Protein 4DEX (pdb70)

Solvent-accessible surface area: 18614 Å² total; per-residue (Å²): 126,126,53,121,62,95,161,56,66,55,65,131,105,1,66,57,67,4,97,144,0,98,127,80,94,14,53,70,3,1,42,0,30,45,66,11,79,25,63,189,38,146,79,18,25,10,91,81,71,20,18,53,7,120,46,120,45,29,0,3,4,37,33,128,63,60,107,58,3,39,0,0,10,20,23,120,101,63,33,105,24,2,0,0,0,4,44,85,10,11,69,80,66,146,88,127,130,73,111,171,50,138,109,160,172,120,140,86,23,21,41,82,2,3,11,0,38,0,0,1,1,0,0,4,2,41,26,66,44,36,1,0,63,7,0,4,43,5,0,17,21,45,0,97,151,88,0,139,66,59,29,28,50,23,140,0,78,1,33,0,21,50,4,57,127,68,43,57,112,155,76,66,72,81,78,0,74,64,26,14,100,86,0,54,114,46,0,117,90,33,56,1,0,0,1,41,0,46,42,2,35,32,11,59,66,4,76,136,7,26,0,5,14,0,10,0,8,1,50,19,71,4,93,73,0,3,54,77,0,0,112,63,46,34,188,89,29,27,173,79,24,113,65,0,47,100,17,15,82,126,4,49,132,21,70,79,145,81,17,52,5,50,0,74,44,45,79,16,110,77,0,6,100,70,0,0,102,62,0,33,49,25,45,97,12,2,54,62,177,112,84,186,73,124,108,144,147,53,116,94,142,99,130,87,64,91,42,10,68,148,39,13,93,0,7,42,109,1,1,97,99,0,25,95,29,19,73,86,119,122,127,36,72,87

CATH classification: 2.30.30.40 (+1 more: 3.40.50.300)

Organism: Oryctolagus cuniculus (NCBI:txid9986)

Structure (mmCIF, N/CA/C/O backbone):
data_4DEX
#
_entry.id   4DEX
#
_cell.length_a   36.908
_cell.length_b   68.661
_cell.length_c   79.158
_cell.angle_alpha   90.00
_cell.angle_beta   102.55
_cell.angle_gamma   90.00
#
_symmetry.space_group_name_H-M   'P 1 21 1'
#
loop_
_entity.id
_entity.type
_entity.pdbx_description
1 polymer 'Voltage-dependent L-type calcium channel subunit beta-2'
2 polymer 'Voltage-dependent N-type calcium channel subunit alpha-1B'
3 water water
#
loop_
_atom_site.group_PDB
_atom_site.id
_atom_site.type_symbol
_atom_site.label_atom_id
_atom_site.label_alt_id
_atom_site.label_comp_id
_atom_site.label_asym_id
_atom_site.label_entity_id
_atom_site.label_seq_id
_atom_site.pdbx_PDB_ins_code
_atom_site.Cartn_x
_atom_site.Cartn_y
_atom_site.Cartn_z
_atom_site.occupancy
_atom_site.B_iso_or_equiv
_atom_site.auth_seq_id
_atom_site.auth_comp_id
_atom_site.auth_asym_id
_atom_site.auth_atom_id
_atom_site.pdbx_PDB_model_num
ATOM 1 N N . GLU A 1 14 ? -3.418 -19.386 -45.165 1.00 89.59 36 GLU A N 1
ATOM 2 C CA . GLU A 1 14 ? -2.073 -19.951 -45.203 1.00 93.39 36 GLU A CA 1
ATOM 3 C C . GLU A 1 14 ? -1.019 -18.848 -45.188 1.00 95.45 36 GLU A C 1
ATOM 4 O O . GLU A 1 14 ? -0.033 -18.920 -44.450 1.00 94.54 36 GLU A O 1
ATOM 6 N N . ASP A 1 15 ? -1.222 -17.830 -46.014 1.00 97.92 37 ASP A N 1
ATOM 7 C CA . ASP A 1 15 ? -0.401 -16.637 -45.913 1.00 102.50 37 ASP A CA 1
ATOM 8 C C . ASP A 1 15 ? -1.067 -15.674 -44.943 1.00 103.53 37 ASP A C 1
ATOM 9 O O . ASP A 1 15 ? -1.532 -14.601 -45.317 1.00 108.26 37 ASP A O 1
ATOM 14 N N . ARG A 1 16 ? -1.127 -16.098 -43.690 1.00 100.34 38 ARG A N 1
ATOM 15 C CA . ARG A 1 16 ? -1.656 -15.291 -42.608 1.00 99.41 38 ARG A CA 1
ATOM 16 C C . ARG A 1 16 ? -1.128 -15.942 -41.349 1.00 98.51 38 ARG A C 1
ATOM 17 O O . ARG A 1 16 ? -0.791 -15.272 -40.375 1.00 97.10 38 ARG A O 1
ATOM 19 N N . GLU A 1 17 ? -1.056 -17.268 -41.395 1.00 98.96 39 GLU A N 1
ATOM 20 C CA . GLU A 1 17 ? -0.457 -18.051 -40.329 1.00 98.10 39 GLU A CA 1
ATOM 21 C C . GLU A 1 17 ? 1.045 -17.806 -40.321 1.00 86.99 39 GLU A C 1
ATOM 22 O O . GLU A 1 17 ? 1.645 -17.633 -39.267 1.00 84.60 39 GLU A O 1
ATOM 28 N N . ALA A 1 18 ? 1.644 -17.784 -41.506 1.00 78.02 40 ALA A N 1
ATOM 29 C CA . ALA A 1 18 ? 3.083 -17.602 -41.618 1.00 71.39 40 ALA A CA 1
ATOM 30 C C . ALA A 1 18 ? 3.490 -16.183 -41.217 1.00 64.40 40 ALA A C 1
ATOM 31 O O . ALA A 1 18 ? 4.584 -15.968 -40.691 1.00 63.93 40 ALA A O 1
ATOM 33 N N . VAL A 1 19 ? 2.604 -15.221 -41.460 1.00 58.39 41 VAL A N 1
ATOM 34 C CA . VAL A 1 19 ? 2.853 -13.846 -41.039 1.00 57.84 41 VAL A CA 1
ATOM 35 C C . VAL A 1 19 ? 2.687 -13.717 -39.524 1.00 55.33 41 VAL A C 1
ATOM 36 O O . VAL A 1 19 ? 3.505 -13.078 -38.854 1.00 45.65 41 VAL A O 1
ATOM 40 N N . ARG A 1 20 ? 1.637 -14.334 -38.985 1.00 52.12 42 ARG A N 1
ATOM 41 C CA . ARG A 1 20 ? 1.403 -14.301 -37.548 1.00 52.91 42 ARG A CA 1
ATOM 42 C C . ARG A 1 20 ? 2.515 -15.015 -36.814 1.00 51.94 42 ARG A C 1
ATOM 43 O O . ARG A 1 20 ? 3.031 -14.511 -35.815 1.00 54.98 42 ARG A O 1
ATOM 51 N N . ARG A 1 21 ? 2.873 -16.193 -37.316 1.00 48.35 43 ARG A N 1
ATOM 52 C CA . ARG A 1 21 ? 3.893 -17.030 -36.697 1.00 51.48 43 ARG A CA 1
ATOM 53 C C . ARG A 1 21 ? 5.231 -16.306 -36.624 1.00 51.31 43 ARG A C 1
ATOM 54 O O . ARG A 1 21 ? 5.900 -16.325 -35.591 1.00 51.23 43 ARG A O 1
ATOM 57 N N . GLU A 1 22 ? 5.610 -15.651 -37.717 1.00 54.34 44 GLU A N 1
ATOM 58 C CA . GLU A 1 22 ? 6.852 -14.894 -37.737 1.00 54.83 44 GLU A CA 1
ATOM 59 C C . GLU A 1 22 ? 6.817 -13.753 -36.715 1.00 54.17 44 GLU A C 1
ATOM 60 O O . GLU A 1 22 ? 7.757 -13.589 -35.935 1.00 49.26 44 GLU A O 1
ATOM 66 N N . ALA A 1 23 ? 5.737 -12.972 -36.717 1.00 52.31 45 ALA A N 1
ATOM 67 C CA . ALA A 1 23 ? 5.601 -11.864 -35.780 1.00 47.25 45 ALA A CA 1
ATOM 68 C C . ALA A 1 23 ? 5.604 -12.354 -34.334 1.00 51.28 45 ALA A C 1
ATOM 69 O O . ALA A 1 23 ? 6.202 -11.730 -33.461 1.00 51.09 45 ALA A O 1
ATOM 71 N N . GLU A 1 24 ? 4.946 -13.480 -34.080 1.00 52.13 46 GLU A N 1
ATOM 72 C CA . GLU A 1 24 ? 4.886 -13.964 -32.714 1.00 55.66 46 GLU A CA 1
ATOM 73 C C . GLU A 1 24 ? 6.188 -14.637 -32.269 1.00 46.75 46 GLU A C 1
ATOM 74 O O . GLU A 1 24 ? 6.531 -14.578 -31.094 1.00 39.94 46 GLU A O 1
ATOM 80 N N . ARG A 1 25 ? 6.941 -15.226 -33.195 1.00 46.52 47 ARG A N 1
ATOM 81 C CA . ARG A 1 25 ? 8.276 -15.719 -32.837 1.00 51.82 47 ARG A CA 1
ATOM 82 C C . ARG A 1 25 ? 9.212 -14.578 -32.417 1.00 51.26 47 ARG A C 1
ATOM 83 O O . ARG A 1 25 ? 10.034 -14.733 -31.517 1.00 48.16 47 ARG A O 1
ATOM 91 N N . GLN A 1 26 ? 9.089 -13.432 -33.069 1.00 51.65 48 GLN A N 1
ATOM 92 C CA . GLN A 1 26 ? 9.939 -12.298 -32.736 1.00 59.42 48 GLN A CA 1
ATOM 93 C C . GLN A 1 26 ? 9.538 -11.685 -31.403 1.00 57.46 48 GLN A C 1
ATOM 94 O O . GLN A 1 26 ? 10.378 -11.166 -30.659 1.00 54.97 48 GLN A O 1
ATOM 100 N N . ALA A 1 27 ? 8.241 -11.727 -31.118 1.00 52.24 49 ALA A N 1
ATOM 101 C CA . ALA A 1 27 ? 7.732 -11.189 -29.870 1.00 48.93 49 ALA A CA 1
ATOM 102 C C . ALA A 1 27 ? 8.169 -12.098 -28.721 1.00 47.21 49 ALA A C 1
ATOM 103 O O . ALA A 1 27 ? 8.659 -11.634 -27.694 1.00 51.20 49 ALA A O 1
ATOM 105 N N . GLN A 1 28 ? 8.018 -13.399 -28.926 1.00 45.21 50 GLN A N 1
ATOM 106 C CA . GLN A 1 28 ? 8.408 -14.402 -27.943 1.00 46.35 50 GLN A CA 1
ATOM 107 C C . GLN A 1 28 ? 9.890 -14.300 -27.583 1.00 48.62 50 GLN A C 1
ATOM 108 O O . GLN A 1 28 ? 10.261 -14.362 -26.402 1.00 44.41 50 GLN A O 1
ATOM 114 N N . ALA A 1 29 ? 10.732 -14.144 -28.600 1.00 48.59 51 ALA A N 1
ATOM 115 C CA . ALA A 1 29 ? 12.171 -13.988 -28.389 1.00 51.21 51 ALA A CA 1
ATOM 116 C C . ALA A 1 29 ? 12.475 -12.782 -27.501 1.00 49.31 51 ALA A C 1
ATOM 117 O O . ALA A 1 29 ? 13.381 -12.831 -26.666 1.00 47.42 51 ALA A O 1
ATOM 119 N N . GLN A 1 30 ? 11.715 -11.704 -27.697 1.00 47.40 52 GLN A N 1
ATOM 120 C CA . GLN A 1 30 ? 11.772 -10.522 -26.829 1.00 50.81 52 GLN A CA 1
ATOM 121 C C . GLN A 1 30 ? 11.456 -10.806 -25.355 1.00 51.86 52 GLN A C 1
ATOM 122 O O . GLN A 1 30 ? 12.184 -10.362 -24.463 1.00 52.69 52 GLN A O 1
ATOM 128 N N . LEU A 1 31 ? 10.353 -11.510 -25.103 1.00 47.74 53 LEU A N 1
ATOM 129 C CA . LEU A 1 31 ? 9.975 -11.846 -23.731 1.00 45.62 53 LEU A CA 1
ATOM 130 C C . LEU A 1 31 ? 11.096 -12.596 -23.038 1.00 51.82 53 LEU A C 1
ATOM 131 O O . LEU A 1 31 ? 11.424 -12.305 -21.884 1.00 47.75 53 LEU A O 1
ATOM 136 N N . GLU A 1 32 ? 11.678 -13.560 -23.751 1.00 54.47 54 GLU A N 1
ATOM 137 C CA . GLU A 1 32 ? 12.715 -14.418 -23.192 1.00 59.42 54 GLU A CA 1
ATOM 138 C C . GLU A 1 32 ? 13.979 -13.605 -22.919 1.00 58.04 54 GLU A C 1
ATOM 139 O O . GLU A 1 32 ? 14.653 -13.794 -21.907 1.00 57.25 54 GLU A O 1
ATOM 145 N N . LYS A 1 33 ? 14.281 -12.676 -23.814 1.00 59.35 55 LYS A N 1
ATOM 146 C CA . LYS A 1 33 ? 15.450 -11.839 -23.628 1.00 66.24 55 LYS A CA 1
ATOM 147 C C . LYS A 1 33 ? 15.229 -10.893 -22.457 1.00 67.48 55 LYS A C 1
ATOM 148 O O . LYS A 1 33 ? 16.171 -10.535 -21.750 1.00 73.81 55 LYS A O 1
ATOM 154 N N . ALA A 1 34 ? 13.976 -10.499 -22.251 1.00 59.09 56 ALA A N 1
ATOM 155 C CA . ALA A 1 34 ? 13.652 -9.549 -21.198 1.00 53.01 56 ALA A CA 1
ATOM 156 C C . ALA A 1 34 ? 13.709 -10.186 -19.811 1.00 54.22 56 ALA A C 1
ATOM 157 O O . ALA A 1 34 ? 13.918 -9.488 -18.817 1.00 56.28 56 ALA A O 1
ATOM 159 N N . LYS A 1 35 ? 13.536 -11.505 -19.754 1.00 53.55 57 LYS A N 1
ATOM 160 C CA . LYS A 1 35 ? 13.529 -12.241 -18.491 1.00 61.26 57 LYS A CA 1
ATOM 161 C C . LYS A 1 35 ? 14.777 -11.978 -17.645 1.00 70.75 57 LYS A C 1
ATOM 162 O O . LYS A 1 35 ? 14.703 -11.921 -16.414 1.00 73.57 57 LYS A O 1
ATOM 168 N N . THR A 1 36 ? 15.916 -11.807 -18.311 1.00 72.80 58 THR A N 1
ATOM 169 C CA . THR A 1 36 ? 17.195 -11.660 -17.623 1.00 75.16 58 THR A CA 1
ATOM 170 C C . THR A 1 36 ? 17.651 -10.211 -17.528 1.00 70.49 58 THR A C 1
ATOM 171 O O . THR A 1 36 ? 18.812 -9.937 -17.226 1.00 71.16 58 THR A O 1
ATOM 175 N N . LYS A 1 37 ? 16.738 -9.283 -17.786 1.00 62.45 59 LYS A N 1
ATOM 176 C CA . LYS A 1 37 ? 17.041 -7.868 -17.607 1.00 59.43 59 LYS A CA 1
ATOM 177 C C . LYS A 1 37 ? 16.554 -7.373 -16.247 1.00 53.70 59 LYS A C 1
ATOM 178 O O . LYS A 1 37 ? 15.631 -7.937 -15.677 1.00 54.20 59 LYS A O 1
ATOM 184 N N . PRO A 1 38 ? 17.186 -6.323 -15.711 1.00 55.52 60 PRO A N 1
ATOM 185 C CA . PRO A 1 38 ? 16.706 -5.809 -14.428 1.00 55.30 60 PRO A CA 1
ATOM 186 C C . PRO A 1 38 ? 15.415 -5.027 -14.634 1.00 51.05 60 PRO A C 1
ATOM 187 O O . PRO A 1 38 ? 15.105 -4.615 -15.760 1.00 48.12 60 PRO A O 1
ATOM 191 N N . VAL A 1 39 ? 14.660 -4.848 -13.555 1.00 42.23 61 VAL A N 1
ATOM 192 C CA . VAL A 1 39 ? 13.500 -3.978 -13.577 1.00 39.10 61 VAL A CA 1
ATOM 193 C C . VAL A 1 39 ? 13.937 -2.557 -13.911 1.00 42.07 61 VAL A C 1
ATOM 194 O O . VAL A 1 39 ? 14.757 -1.958 -13.206 1.00 43.22 61 VAL A O 1
ATOM 198 N N . ALA A 1 40 ? 13.399 -2.024 -15.000 1.00 39.68 62 ALA A N 1
ATOM 199 C CA . ALA A 1 40 ? 13.667 -0.645 -15.394 1.00 40.52 62 ALA A CA 1
ATOM 200 C C . ALA A 1 40 ? 13.004 0.322 -14.411 1.00 37.34 62 ALA A C 1
ATOM 201 O O . ALA A 1 40 ? 13.629 1.263 -13.915 1.00 43.60 62 ALA A O 1
ATOM 203 N N . PHE A 1 41 ? 11.718 0.095 -14.162 1.00 35.34 63 PHE A N 1
ATOM 204 C CA . PHE A 1 41 ? 10.940 0.907 -13.232 1.00 34.20 63 PHE A CA 1
ATOM 205 C C . PHE A 1 41 ? 9.655 0.171 -12.862 1.00 36.88 63 PHE A C 1
ATOM 206 O O . PHE A 1 41 ? 9.267 -0.805 -13.527 1.00 36.77 63 PHE A O 1
ATOM 214 N N . ALA A 1 42 ? 9.017 0.615 -11.778 1.00 33.57 64 ALA A N 1
ATOM 215 C CA . ALA A 1 42 ? 7.749 0.022 -11.341 1.00 31.13 64 ALA A CA 1
ATOM 216 C C . ALA A 1 42 ? 6.631 1.050 -11.465 1.00 30.27 64 ALA A C 1
ATOM 217 O O . ALA A 1 42 ? 6.885 2.250 -11.456 1.00 33.69 64 ALA A O 1
ATOM 219 N N . VAL A 1 43 ? 5.391 0.587 -11.576 1.00 33.96 65 VAL A N 1
ATOM 220 C CA . VAL A 1 43 ? 4.246 1.496 -11.597 1.00 33.25 65 VAL A CA 1
ATOM 221 C C . VAL A 1 43 ? 3.178 0.968 -10.663 1.00 34.51 65 VAL A C 1
ATOM 222 O O . VAL A 1 43 ? 3.087 -0.233 -10.443 1.00 32.12 65 VAL A O 1
ATOM 226 N N . ARG A 1 44 ? 2.365 1.869 -10.124 1.00 33.88 66 ARG A N 1
ATOM 227 C CA . ARG A 1 44 ? 1.145 1.468 -9.434 1.00 35.73 66 ARG A CA 1
ATOM 228 C C . ARG A 1 44 ? -0.016 1.833 -10.351 1.00 36.44 66 ARG A C 1
ATOM 229 O O . ARG A 1 44 ? -0.042 2.918 -10.931 1.00 39.44 66 ARG A O 1
ATOM 237 N N . THR A 1 45 ? -0.975 0.933 -10.491 1.00 38.09 67 THR A N 1
ATOM 238 C CA . THR A 1 45 ? -2.045 1.152 -11.448 1.00 40.38 67 THR A CA 1
ATOM 239 C C . THR A 1 45 ? -3.176 1.994 -10.838 1.00 41.88 67 THR A C 1
ATOM 240 O O . THR A 1 45 ? -3.516 1.838 -9.661 1.00 44.25 67 THR A O 1
ATOM 244 N N . ASN A 1 46 ? -3.739 2.891 -11.646 1.00 41.79 68 ASN A N 1
ATOM 245 C CA . ASN A 1 46 ? -4.922 3.660 -11.255 1.00 50.55 68 ASN A CA 1
ATOM 246 C C . ASN A 1 46 ? -6.186 3.103 -11.903 1.00 61.32 68 ASN A C 1
ATOM 247 O O . ASN A 1 46 ? -7.294 3.473 -11.523 1.00 63.19 68 ASN A O 1
ATOM 252 N N . VAL A 1 47 ? -6.006 2.226 -12.889 1.00 59.97 69 VAL A N 1
ATOM 253 C CA . VAL A 1 47 ? -7.117 1.619 -13.613 1.00 55.23 69 VAL A CA 1
ATOM 254 C C . VAL A 1 47 ? -6.994 0.103 -13.554 1.00 56.24 69 VAL A C 1
ATOM 255 O O . VAL A 1 47 ? -5.940 -0.434 -13.214 1.00 54.34 69 VAL A O 1
ATOM 259 N N . SER A 1 48 ? -8.080 -0.589 -13.867 1.00 53.18 70 SER A N 1
ATOM 260 C CA . SER A 1 48 ? -8.027 -2.033 -14.007 1.00 52.60 70 SER A CA 1
ATOM 261 C C . SER A 1 48 ? -7.936 -2.365 -15.485 1.00 55.37 70 SER A C 1
ATOM 262 O O . SER A 1 48 ? -8.229 -1.521 -16.337 1.00 53.74 70 SER A O 1
ATOM 265 N N . TYR A 1 49 ? -7.527 -3.591 -15.790 1.00 54.57 71 TYR A N 1
ATOM 266 C CA . TYR A 1 49 ? -7.435 -4.035 -17.174 1.00 55.06 71 TYR A CA 1
ATOM 267 C C . TYR A 1 49 ? -7.608 -5.548 -17.260 1.00 57.08 71 TYR A C 1
ATOM 268 O O . TYR A 1 49 ? -6.917 -6.310 -16.567 1.00 47.01 71 TYR A O 1
ATOM 277 N N . SER A 1 50 ? -8.547 -5.980 -18.095 1.00 64.15 72 SER A N 1
ATOM 278 C CA . SER A 1 50 ? -8.742 -7.405 -18.345 1.00 69.55 72 SER A CA 1
ATOM 279 C C . SER A 1 50 ? -8.423 -7.746 -19.799 1.00 68.97 72 SER A C 1
ATOM 280 O O . SER A 1 50 ? -8.969 -7.141 -20.728 1.00 67.86 72 SER A O 1
ATOM 283 N N . ALA A 1 51 ? -7.536 -8.716 -19.991 1.00 69.39 73 ALA A N 1
ATOM 284 C CA . ALA A 1 51 ? -7.127 -9.124 -21.331 1.00 75.29 73 ALA A CA 1
ATOM 285 C C . ALA A 1 51 ? -8.124 -10.085 -21.993 1.00 82.38 73 ALA A C 1
ATOM 286 O O . ALA A 1 51 ? -7.820 -10.679 -23.025 1.00 84.27 73 ALA A O 1
ATOM 288 N N . ALA A 1 52 ? -9.304 -10.242 -21.396 1.00 86.83 74 ALA A N 1
ATOM 289 C CA . ALA A 1 52 ? -10.372 -11.042 -21.997 1.00 92.14 74 ALA A CA 1
ATOM 290 C C . ALA A 1 52 ? -10.970 -10.303 -23.193 1.00 97.87 74 ALA A C 1
ATOM 291 O O . ALA A 1 52 ? -11.243 -9.103 -23.121 1.00 101.30 74 ALA A O 1
ATOM 293 N N . HIS A 1 53 ? -11.193 -11.037 -24.279 1.00 98.43 75 HIS A N 1
ATOM 294 C CA . HIS A 1 53 ? -11.445 -10.451 -25.597 1.00 100.37 75 HIS A CA 1
ATOM 295 C C . HIS A 1 53 ? -10.368 -9.437 -25.980 1.00 97.32 75 HIS A C 1
ATOM 296 O O . HIS A 1 53 ? -10.681 -8.333 -26.428 1.00 97.93 75 HIS A O 1
ATOM 303 N N . GLU A 1 54 ? -9.107 -9.802 -25.778 1.00 92.89 76 GLU A N 1
ATOM 304 C CA . GLU A 1 54 ? -8.014 -9.079 -26.400 1.00 90.63 76 GLU A CA 1
ATOM 305 C C . GLU A 1 54 ? -7.754 -9.816 -27.703 1.00 90.80 76 GLU A C 1
ATOM 306 O O . GLU A 1 54 ? -8.139 -10.972 -27.842 1.00 90.47 76 GLU A O 1
ATOM 312 N N . ASP A 1 55 ? -7.112 -9.160 -28.662 1.00 93.79 77 ASP A N 1
ATOM 313 C CA . ASP A 1 55 ? -6.910 -9.776 -29.973 1.00 98.86 77 ASP A CA 1
ATOM 314 C C . ASP A 1 55 ? -5.637 -9.315 -30.657 1.00 96.29 77 ASP A C 1
ATOM 315 O O . ASP A 1 55 ? -5.320 -9.756 -31.759 1.00 98.40 77 ASP A O 1
ATOM 320 N N . ASP A 1 56 ? -4.905 -8.435 -29.985 1.00 90.09 78 ASP A N 1
ATOM 321 C CA . ASP A 1 56 ? -3.776 -7.739 -30.602 1.00 84.95 78 ASP A CA 1
ATOM 322 C C . ASP A 1 56 ? -2.511 -7.855 -29.767 1.00 74.77 78 ASP A C 1
ATOM 323 O O . ASP A 1 56 ? -1.551 -7.113 -29.975 1.00 72.88 78 ASP A O 1
ATOM 328 N N . VAL A 1 57 ? -2.525 -8.773 -28.806 1.00 65.84 79 VAL A N 1
ATOM 329 C CA . VAL A 1 57 ? -1.365 -8.980 -27.949 1.00 58.69 79 VAL A CA 1
ATOM 330 C C . VAL A 1 57 ? -0.299 -9.723 -28.755 1.00 51.06 79 VAL A C 1
ATOM 331 O O . VAL A 1 57 ? -0.611 -10.676 -29.452 1.00 59.00 79 VAL A O 1
ATOM 335 N N . PRO A 1 58 ? 0.958 -9.250 -28.704 1.00 45.25 80 PRO A N 1
ATOM 336 C CA . PRO A 1 58 ? 2.034 -9.791 -29.551 1.00 44.66 80 PRO A CA 1
ATOM 337 C C . PRO A 1 58 ? 2.164 -11.317 -29.505 1.00 49.52 80 PRO A C 1
ATOM 338 O O . PRO A 1 58 ? 2.477 -11.925 -30.532 1.00 48.03 80 PRO A O 1
ATOM 342 N N . VAL A 1 59 ? 1.919 -11.917 -28.341 1.00 45.97 81 VAL A N 1
ATOM 343 C CA . VAL A 1 59 ? 1.771 -13.366 -28.242 1.00 40.41 81 VAL A CA 1
ATOM 344 C C . VAL A 1 59 ? 0.467 -13.651 -27.519 1.00 42.49 81 VAL A C 1
ATOM 345 O O . VAL A 1 59 ? 0.288 -13.227 -26.371 1.00 44.81 81 VAL A O 1
ATOM 349 N N . PRO A 1 60 ? -0.456 -14.358 -28.189 1.00 44.29 82 PRO A N 1
ATOM 350 C CA . PRO A 1 60 ? -1.770 -14.662 -27.611 1.00 43.88 82 PRO A CA 1
ATOM 351 C C . PRO A 1 60 ? -1.673 -15.292 -26.229 1.00 41.40 82 PRO A C 1
ATOM 352 O O . PRO A 1 60 ? -0.837 -16.176 -25.993 1.00 40.06 82 PRO A O 1
ATOM 356 N N . GLY A 1 61 ? -2.506 -14.796 -25.320 1.00 36.09 83 GLY A N 1
ATOM 357 C CA . GLY A 1 61 ? -2.623 -15.347 -23.985 1.00 37.36 83 GLY A CA 1
ATOM 358 C C . GLY A 1 61 ? -1.539 -14.867 -23.038 1.00 35.44 83 GLY A C 1
ATOM 359 O O . GLY A 1 61 ? -1.506 -15.292 -21.890 1.00 37.54 83 GLY A O 1
ATOM 360 N N . MET A 1 62 ? -0.654 -13.991 -23.509 1.00 32.13 84 MET A N 1
ATOM 361 C CA . MET A 1 62 ? 0.450 -13.514 -22.678 1.00 35.93 84 MET A CA 1
ATOM 362 C C . MET A 1 62 ? 0.269 -12.080 -22.205 1.00 38.63 84 MET A C 1
ATOM 363 O O . MET A 1 62 ? 1.206 -11.484 -21.669 1.00 37.66 84 MET A O 1
ATOM 368 N N . ALA A 1 63 ? -0.915 -11.510 -22.422 1.00 41.62 85 ALA A N 1
ATOM 369 C CA . ALA A 1 63 ? -1.211 -10.184 -21.888 1.00 40.48 85 ALA A CA 1
ATOM 370 C C . ALA A 1 63 ? -1.457 -10.278 -20.381 1.00 39.13 85 ALA A C 1
ATOM 371 O O . ALA A 1 63 ? -1.970 -11.277 -19.888 1.00 43.81 85 ALA A O 1
ATOM 373 N N . ILE A 1 64 ? -1.086 -9.226 -19.662 1.00 33.98 86 ILE A N 1
ATOM 374 C CA . ILE A 1 64 ? -1.175 -9.220 -18.212 1.00 40.21 86 ILE A CA 1
ATOM 375 C C . ILE A 1 64 ? -2.405 -8.438 -17.732 1.00 42.39 86 ILE A C 1
ATOM 376 O O . ILE A 1 64 ? -2.556 -7.250 -18.024 1.00 39.92 86 ILE A O 1
ATOM 381 N N . SER A 1 65 ? -3.289 -9.114 -17.010 1.00 36.49 87 SER A N 1
ATOM 382 C CA . SER A 1 65 ? -4.444 -8.458 -16.423 1.00 47.42 87 SER A CA 1
ATOM 383 C C . SER A 1 65 ? -4.129 -7.933 -15.019 1.00 48.84 87 SER A C 1
ATOM 384 O O . SER A 1 65 ? -3.293 -8.493 -14.301 1.00 39.77 87 SER A O 1
ATOM 387 N N . PHE A 1 66 ? -4.804 -6.861 -14.623 1.00 47.12 88 PHE A N 1
ATOM 388 C CA . PHE A 1 66 ? -4.600 -6.320 -13.292 1.00 44.01 88 PHE A CA 1
ATOM 389 C C . PHE A 1 66 ? -5.798 -5.529 -12.779 1.00 47.61 88 PHE A C 1
ATOM 390 O O . PHE A 1 66 ? -6.621 -5.044 -13.554 1.00 49.62 88 PHE A O 1
ATOM 398 N N . GLU A 1 67 ? -5.890 -5.411 -11.461 1.00 46.37 89 GLU A N 1
ATOM 399 C CA . GLU A 1 67 ? -6.868 -4.524 -10.850 1.00 51.92 89 GLU A CA 1
ATOM 400 C C . GLU A 1 67 ? -6.226 -3.162 -10.577 1.00 51.49 89 GLU A C 1
ATOM 401 O O . GLU A 1 67 ? -4.998 -3.006 -10.666 1.00 45.92 89 GLU A O 1
ATOM 407 N N . ALA A 1 68 ? -7.060 -2.172 -10.268 1.00 44.98 90 ALA A N 1
ATOM 408 C CA . ALA A 1 68 ? -6.551 -0.865 -9.896 1.00 47.38 90 ALA A CA 1
ATOM 409 C C . ALA A 1 68 ? -5.757 -1.021 -8.610 1.00 40.65 90 ALA A C 1
ATOM 410 O O . ALA A 1 68 ? -6.061 -1.882 -7.793 1.00 42.66 90 ALA A O 1
ATOM 412 N N . LYS A 1 69 ? -4.737 -0.189 -8.444 1.00 43.88 91 LYS A N 1
ATOM 413 C CA . LYS A 1 69 ? -3.863 -0.213 -7.262 1.00 44.84 91 LYS A CA 1
ATOM 414 C C . LYS A 1 69 ? -2.974 -1.461 -7.169 1.00 43.87 91 LYS A C 1
ATOM 415 O O . LYS A 1 69 ? -2.396 -1.738 -6.108 1.00 45.49 91 LYS A O 1
ATOM 421 N N . ASP A 1 70 ? -2.857 -2.203 -8.273 1.00 40.41 92 ASP A N 1
ATOM 422 C CA . ASP A 1 70 ? -1.866 -3.281 -8.351 1.00 39.36 92 ASP A CA 1
ATOM 423 C C . ASP A 1 70 ? -0.511 -2.681 -8.720 1.00 36.04 92 ASP A C 1
ATOM 424 O O . ASP A 1 70 ? -0.431 -1.523 -9.134 1.00 31.98 92 ASP A O 1
ATOM 429 N N . PHE A 1 71 ? 0.536 -3.487 -8.601 1.00 31.26 93 PHE A N 1
ATOM 430 C CA . PHE A 1 71 ? 1.896 -3.057 -8.884 1.00 36.08 93 PHE A CA 1
ATOM 431 C C . PHE A 1 71 ? 2.512 -3.930 -9.990 1.00 36.94 93 PHE A C 1
ATOM 432 O O . PHE A 1 71 ? 2.383 -5.158 -9.955 1.00 36.89 93 PHE A O 1
ATOM 440 N N . LEU A 1 72 ? 3.163 -3.284 -10.963 1.00 30.08 94 LEU A N 1
ATOM 441 C CA . LEU A 1 72 ? 3.834 -3.959 -12.073 1.00 34.42 94 LEU A CA 1
ATOM 442 C C . LEU A 1 72 ? 5.297 -3.581 -12.102 1.00 30.24 94 LEU A C 1
ATOM 443 O O . LEU A 1 72 ? 5.659 -2.436 -11.859 1.00 30.34 94 LEU A O 1
ATOM 448 N N . HIS A 1 73 ? 6.127 -4.547 -12.457 1.00 30.22 95 HIS A N 1
ATOM 449 C CA . HIS A 1 73 ? 7.526 -4.297 -12.714 1.00 33.64 95 HIS A CA 1
ATOM 450 C C . HIS A 1 73 ? 7.718 -4.262 -14.222 1.00 37.59 95 HIS A C 1
ATOM 451 O O . HIS A 1 73 ? 7.364 -5.209 -14.918 1.00 35.25 95 HIS A O 1
ATOM 458 N N . VAL A 1 74 ? 8.284 -3.174 -14.729 1.00 38.37 96 VAL A N 1
ATOM 459 C CA . VAL A 1 74 ? 8.419 -2.996 -16.167 1.00 34.33 96 VAL A CA 1
ATOM 460 C C . VAL A 1 74 ? 9.866 -3.236 -16.568 1.00 36.86 96 VAL A C 1
ATOM 461 O O . VAL A 1 74 ? 10.792 -2.644 -15.992 1.00 33.10 96 VAL A O 1
ATOM 465 N N . LYS A 1 75 ? 10.073 -4.118 -17.536 1.00 37.58 97 LYS A N 1
ATOM 466 C CA . LYS A 1 75 ? 11.426 -4.452 -17.969 1.00 47.22 97 LYS A CA 1
ATOM 467 C C . LYS A 1 75 ? 11.807 -3.819 -19.304 1.00 52.42 97 LYS A C 1
ATOM 468 O O . LYS A 1 75 ? 12.981 -3.545 -19.554 1.00 58.46 97 LYS A O 1
ATOM 474 N N . GLU A 1 76 ? 10.823 -3.562 -20.155 1.00 54.48 98 GLU A N 1
ATOM 475 C CA . GLU A 1 76 ? 11.138 -3.234 -21.541 1.00 57.91 98 GLU A CA 1
ATOM 476 C C . GLU A 1 76 ? 9.950 -2.656 -22.264 1.00 52.46 98 GLU A C 1
ATOM 477 O O . GLU A 1 76 ? 8.809 -2.826 -21.837 1.00 50.68 98 GLU A O 1
ATOM 483 N N . LYS A 1 77 ? 10.220 -1.989 -23.378 1.00 51.62 99 LYS A N 1
ATOM 484 C CA . LYS A 1 77 ? 9.151 -1.561 -24.264 1.00 62.05 99 LYS A CA 1
ATOM 485 C C . LYS A 1 77 ? 9.139 -2.461 -25.497 1.00 58.51 99 LYS A C 1
ATOM 486 O O . LYS A 1 77 ? 10.187 -2.787 -26.048 1.00 58.77 99 LYS A O 1
ATOM 492 N N . PHE A 1 78 ? 7.959 -2.887 -25.920 1.00 51.90 100 PHE A N 1
ATOM 493 C CA . PHE A 1 78 ? 7.875 -3.692 -27.129 1.00 56.09 100 PHE A CA 1
ATOM 494 C C . PHE A 1 78 ? 7.481 -2.842 -28.339 1.00 59.44 100 PHE A C 1
ATOM 495 O O . PHE A 1 78 ? 8.170 -2.823 -29.356 1.00 60.41 100 PHE A O 1
ATOM 503 N N . ASN A 1 79 ? 6.349 -2.162 -28.215 1.00 62.88 101 ASN A N 1
ATOM 504 C CA . ASN A 1 79 ? 5.932 -1.145 -29.168 1.00 62.90 101 ASN A CA 1
ATOM 505 C C . ASN A 1 79 ? 5.072 -0.113 -28.451 1.00 70.98 101 ASN A C 1
ATOM 506 O O . ASN A 1 79 ? 5.028 -0.087 -27.225 1.00 74.13 101 ASN A O 1
ATOM 511 N N . ASN A 1 80 ? 4.381 0.725 -29.210 1.00 73.43 102 ASN A N 1
ATOM 512 C CA . ASN A 1 80 ? 3.595 1.803 -28.621 1.00 72.59 102 ASN A CA 1
ATOM 513 C C . ASN A 1 80 ? 2.358 1.341 -27.871 1.00 66.23 102 ASN A C 1
ATOM 514 O O . ASN A 1 80 ? 1.791 2.090 -27.077 1.00 63.38 102 ASN A O 1
ATOM 519 N N . ASP A 1 81 ? 1.942 0.106 -28.121 1.00 57.77 103 ASP A N 1
ATOM 520 C CA . ASP A 1 81 ? 0.776 -0.439 -27.446 1.00 58.95 103 ASP A CA 1
ATOM 521 C C . ASP A 1 81 ? 1.152 -1.295 -26.242 1.00 52.41 103 ASP A C 1
ATOM 522 O O . ASP A 1 81 ? 0.317 -1.541 -25.367 1.00 54.57 103 ASP A O 1
ATOM 527 N N . TRP A 1 82 ? 2.400 -1.763 -26.204 1.00 42.81 104 TRP A N 1
ATOM 528 C CA . TRP A 1 82 ? 2.762 -2.808 -25.255 1.00 44.31 104 TRP A CA 1
ATOM 529 C C . TRP A 1 82 ? 4.147 -2.663 -24.656 1.00 44.89 104 TRP A C 1
ATOM 530 O O . TRP A 1 82 ? 5.140 -2.454 -25.370 1.00 45.79 104 TRP A O 1
ATOM 541 N N . TRP A 1 83 ? 4.195 -2.818 -23.335 1.00 42.64 105 TRP A N 1
ATOM 542 C CA . TRP A 1 83 ? 5.445 -2.944 -22.603 1.00 41.25 105 TRP A CA 1
ATOM 543 C C . TRP A 1 83 ? 5.634 -4.396 -22.224 1.00 40.45 105 TRP A C 1
ATOM 544 O O . TRP A 1 83 ? 4.687 -5.191 -22.297 1.00 39.30 105 TRP A O 1
ATOM 555 N N . ILE A 1 84 ? 6.844 -4.734 -21.790 1.00 41.52 106 ILE A N 1
ATOM 556 C CA . ILE A 1 84 ? 7.117 -6.057 -21.254 1.00 39.09 106 ILE A CA 1
ATOM 557 C C . ILE A 1 84 ? 7.452 -6.009 -19.756 1.00 41.60 106 ILE A C 1
ATOM 558 O O . ILE A 1 84 ? 8.315 -5.240 -19.328 1.00 40.08 106 ILE A O 1
ATOM 563 N N . GLY A 1 85 ? 6.767 -6.825 -18.962 1.00 38.01 107 GLY A N 1
ATOM 564 C CA . GLY A 1 85 ? 7.051 -6.910 -17.538 1.00 31.76 107 GLY A CA 1
ATOM 565 C C . GLY A 1 85 ? 6.206 -7.941 -16.811 1.00 33.75 107 GLY A C 1
ATOM 566 O O . GLY A 1 85 ? 5.727 -8.906 -17.406 1.00 33.91 107 GLY A O 1
ATOM 567 N N . ARG A 1 86 ? 6.026 -7.754 -15.505 1.00 30.69 108 ARG A N 1
ATOM 568 C CA . ARG A 1 86 ? 5.253 -8.712 -14.726 1.00 27.15 108 ARG A CA 1
ATOM 569 C C . ARG A 1 86 ? 4.450 -8.051 -13.604 1.00 32.41 108 ARG A C 1
ATOM 570 O O . ARG A 1 86 ? 4.864 -7.034 -13.023 1.00 29.94 108 ARG A O 1
ATOM 578 N N . LEU A 1 87 ? 3.287 -8.631 -13.321 1.00 31.34 109 LEU A N 1
ATOM 579 C CA . LEU A 1 87 ? 2.493 -8.226 -12.177 1.00 34.13 109 LEU A CA 1
ATOM 580 C C . LEU A 1 87 ? 3.244 -8.651 -10.918 1.00 33.22 109 LEU A C 1
ATOM 581 O O . LEU A 1 87 ? 3.747 -9.778 -10.824 1.00 29.31 109 LEU A O 1
ATOM 586 N N . VAL A 1 88 ? 3.328 -7.751 -9.952 1.00 32.21 110 VAL A N 1
ATOM 587 C CA . VAL A 1 88 ? 3.988 -8.079 -8.696 1.00 38.10 110 VAL A CA 1
ATOM 588 C C . VAL A 1 88 ? 3.033 -8.934 -7.864 1.00 34.51 110 VAL A C 1
ATOM 589 O O . VAL A 1 88 ? 2.249 -8.431 -7.057 1.00 33.44 110 VAL A O 1
ATOM 593 N N . LYS A 1 89 ? 3.084 -10.238 -8.119 1.00 32.53 111 LYS A N 1
ATOM 594 C CA . LYS A 1 89 ? 2.203 -11.213 -7.484 1.00 36.49 111 LYS A CA 1
ATOM 595 C C . LYS A 1 89 ? 2.905 -12.553 -7.551 1.00 35.58 111 LYS A C 1
ATOM 596 O O . LYS A 1 89 ? 3.523 -12.896 -8.566 1.00 35.07 111 LYS A O 1
ATOM 602 N N . GLU A 1 90 ? 2.842 -13.295 -6.455 1.00 38.40 112 GLU A N 1
ATOM 603 C CA . GLU A 1 90 ? 3.546 -14.561 -6.358 1.00 42.39 112 GLU A CA 1
ATOM 604 C C . GLU A 1 90 ? 3.118 -15.490 -7.501 1.00 40.78 112 GLU A C 1
ATOM 605 O O . GLU A 1 90 ? 1.921 -15.694 -7.734 1.00 43.31 112 GLU A O 1
ATOM 611 N N . GLY A 1 91 ? 4.097 -16.017 -8.229 1.00 39.29 113 GLY A N 1
ATOM 612 C CA . GLY A 1 91 ? 3.833 -16.981 -9.285 1.00 44.34 113 GLY A CA 1
ATOM 613 C C . GLY A 1 91 ? 3.740 -16.355 -10.666 1.00 43.06 113 GLY A C 1
ATOM 614 O O . GLY A 1 91 ? 3.992 -17.021 -11.670 1.00 46.77 113 GLY A O 1
ATOM 615 N N . CYS A 1 92 ? 3.394 -15.071 -10.710 1.00 39.77 114 CYS A N 1
ATOM 616 C CA . CYS A 1 92 ? 3.210 -14.341 -11.967 1.00 39.07 114 CYS A CA 1
ATOM 617 C C . CYS A 1 92 ? 4.498 -14.123 -12.763 1.00 41.43 114 CYS A C 1
ATOM 618 O O . CYS A 1 92 ? 5.514 -13.666 -12.218 1.00 39.69 114 CYS A O 1
ATOM 621 N N . GLU A 1 93 ? 4.421 -14.411 -14.063 1.00 40.83 115 GLU A N 1
ATOM 622 C CA . GLU A 1 93 ? 5.579 -14.418 -14.955 1.00 40.38 115 GLU A CA 1
ATOM 623 C C . GLU A 1 93 ? 5.588 -13.267 -15.965 1.00 36.15 115 GLU A C 1
ATOM 624 O O . GLU A 1 93 ? 4.614 -12.526 -16.113 1.00 36.85 115 GLU A O 1
ATOM 630 N N . ILE A 1 94 ? 6.696 -13.130 -16.680 1.00 32.72 116 ILE A N 1
ATOM 631 C CA . ILE A 1 94 ? 6.855 -12.022 -17.606 1.00 36.07 116 ILE A CA 1
ATOM 632 C C . ILE A 1 94 ? 5.855 -12.144 -18.768 1.00 37.75 116 ILE A C 1
ATOM 633 O O . ILE A 1 94 ? 5.536 -13.249 -19.215 1.00 34.91 116 ILE A O 1
ATOM 638 N N . GLY A 1 95 ? 5.345 -11.005 -19.229 1.00 35.53 117 GLY A N 1
ATOM 639 C CA . GLY A 1 95 ? 4.318 -10.988 -20.259 1.00 32.66 117 GLY A CA 1
ATOM 640 C C . GLY A 1 95 ? 4.168 -9.595 -20.835 1.00 34.32 117 GLY A C 1
ATOM 641 O O . GLY A 1 95 ? 5.028 -8.718 -20.623 1.00 36.76 117 GLY A O 1
ATOM 642 N N . PHE A 1 96 ? 3.073 -9.362 -21.553 1.00 32.50 118 PHE A N 1
ATOM 643 C CA . PHE A 1 96 ? 2.861 -8.045 -22.152 1.00 33.52 118 PHE A CA 1
ATOM 644 C C . PHE A 1 96 ? 1.913 -7.167 -21.335 1.00 35.16 118 PHE A C 1
ATOM 645 O O . PHE A 1 96 ? 0.808 -7.584 -20.955 1.00 36.05 118 PHE A O 1
ATOM 653 N N . ILE A 1 97 ? 2.387 -5.953 -21.070 1.00 35.06 119 ILE A N 1
ATOM 654 C CA . ILE A 1 97 ? 1.669 -4.948 -20.301 1.00 39.68 119 ILE A CA 1
ATOM 655 C C . ILE A 1 97 ? 1.246 -3.831 -21.247 1.00 32.95 119 ILE A C 1
ATOM 656 O O . ILE A 1 97 ? 2.084 -3.262 -21.940 1.00 37.25 119 ILE A O 1
ATOM 661 N N . PRO A 1 98 ? -0.053 -3.515 -21.271 1.00 34.04 120 PRO A N 1
ATOM 662 C CA . PRO A 1 98 ? -0.584 -2.451 -22.127 1.00 43.66 120 PRO A CA 1
ATOM 663 C C . PRO A 1 98 ? 0.056 -1.110 -21.783 1.00 46.05 120 PRO A C 1
ATOM 664 O O . PRO A 1 98 ? 0.138 -0.764 -20.601 1.00 44.73 120 PRO A O 1
ATOM 668 N N . SER A 1 99 ? 0.519 -0.380 -22.793 1.00 43.33 121 SER A N 1
ATOM 669 C CA . SER A 1 99 ? 1.103 0.938 -22.572 1.00 48.63 121 SER A CA 1
ATOM 670 C C . SER A 1 99 ? 0.015 1.933 -22.152 1.00 45.29 121 SER A C 1
ATOM 671 O O . SER A 1 99 ? -1.175 1.678 -22.367 1.00 51.83 121 SER A O 1
ATOM 674 N N . PRO A 1 100 ? 0.405 3.066 -21.539 1.00 46.93 122 PRO A N 1
ATOM 675 C CA . PRO A 1 100 ? -0.656 4.003 -21.139 1.00 50.36 122 PRO A CA 1
ATOM 676 C C . PRO A 1 100 ? -1.479 4.519 -22.319 1.00 52.77 122 PRO A C 1
ATOM 677 O O . PRO A 1 100 ? -2.679 4.717 -22.134 1.00 57.60 122 PRO A O 1
ATOM 681 N N . VAL A 1 101 ? -0.879 4.719 -23.493 1.00 48.45 123 VAL A N 1
ATOM 682 C CA . VAL A 1 101 ? -1.682 5.162 -24.640 1.00 60.67 123 VAL A CA 1
ATOM 683 C C . VAL A 1 101 ? -2.737 4.137 -25.057 1.00 64.17 123 VAL A C 1
ATOM 684 O O . VAL A 1 101 ? -3.838 4.499 -25.469 1.00 65.99 123 VAL A O 1
ATOM 688 N N . LYS A 1 102 ? -2.408 2.860 -24.930 1.00 61.80 124 LYS A N 1
ATOM 689 C CA . LYS A 1 102 ? -3.379 1.817 -25.203 1.00 59.88 124 LYS A CA 1
ATOM 690 C C . LYS A 1 102 ? -4.545 1.893 -24.213 1.00 61.81 124 LYS A C 1
ATOM 691 O O . LYS A 1 102 ? -5.710 1.882 -24.612 1.00 63.94 124 LYS A O 1
ATOM 697 N N . LEU A 1 103 ? -4.222 1.996 -22.925 1.00 59.45 125 LEU A N 1
ATOM 698 C CA . LEU A 1 103 ? -5.236 2.085 -21.876 1.00 59.59 125 LEU A CA 1
ATOM 699 C C . LEU A 1 103 ? -6.131 3.320 -22.022 1.00 64.43 125 LEU A C 1
ATOM 700 O O . LEU A 1 103 ? -7.293 3.305 -21.612 1.00 64.62 125 LEU A O 1
ATOM 705 N N . GLU A 1 104 ? -5.581 4.386 -22.596 1.00 66.09 126 GLU A N 1
ATOM 706 C CA . GLU A 1 104 ? -6.327 5.623 -22.824 1.00 71.83 126 GLU A CA 1
ATOM 707 C C . GLU A 1 104 ? -7.376 5.435 -23.922 1.00 69.17 126 GLU A C 1
ATOM 708 O O . GLU A 1 104 ? -8.517 5.892 -23.790 1.00 65.27 126 GLU A O 1
ATOM 714 N N . ASN A 1 105 ? -6.976 4.758 -24.998 1.00 68.32 127 ASN A N 1
ATOM 715 C CA . ASN A 1 105 ? -7.892 4.405 -26.081 1.00 70.97 127 ASN A CA 1
ATOM 716 C C . ASN A 1 105 ? -9.061 3.546 -25.592 1.00 72.32 127 ASN A C 1
ATOM 717 O O . ASN A 1 105 ? -10.136 3.552 -26.183 1.00 74.90 127 ASN A O 1
ATOM 722 N N . MET A 1 106 ? -8.841 2.815 -24.505 1.00 74.25 128 MET A N 1
ATOM 723 C CA . MET A 1 106 ? -9.872 1.961 -23.925 1.00 78.05 128 MET A CA 1
ATOM 724 C C . MET A 1 106 ? -10.807 2.727 -22.989 1.00 78.05 128 MET A C 1
ATOM 725 O O . MET A 1 106 ? -11.988 2.398 -22.874 1.00 75.24 128 MET A O 1
ATOM 730 N N . ARG A 1 107 ? -10.272 3.740 -22.314 1.00 80.19 129 ARG A N 1
ATOM 731 C CA . ARG A 1 107 ? -11.069 4.575 -21.416 1.00 83.44 129 ARG A CA 1
ATOM 732 C C . ARG A 1 107 ? -12.087 5.451 -22.176 1.00 84.70 129 ARG A C 1
ATOM 733 O O . ARG A 1 107 ? -13.216 5.643 -21.716 1.00 80.78 129 ARG A O 1
ATOM 741 N N . LEU A 1 108 ? -11.691 5.970 -23.339 1.00 88.68 130 LEU A N 1
ATOM 742 C CA . LEU A 1 108 ? -12.595 6.761 -24.184 1.00 93.43 130 LEU A CA 1
ATOM 743 C C . LEU A 1 108 ? -13.612 5.895 -24.936 1.00 93.75 130 LEU A C 1
ATOM 744 O O . LEU A 1 108 ? -14.747 6.312 -25.176 1.00 93.34 130 LEU A O 1
ATOM 749 N N . GLN A 1 109 ? -13.187 4.693 -25.308 1.00 92.65 131 GLN A N 1
ATOM 750 C CA . GLN A 1 109 ? -14.061 3.706 -25.925 1.00 92.11 131 GLN A CA 1
ATOM 751 C C . GLN A 1 109 ? -15.171 3.296 -24.960 1.00 91.17 131 GLN A C 1
ATOM 752 O O . GLN A 1 109 ? -16.321 3.118 -25.362 1.00 90.05 131 GLN A O 1
ATOM 758 N N . HIS A 1 110 ? -14.810 3.142 -23.687 1.00 90.67 132 HIS A N 1
ATOM 759 C CA . HIS A 1 110 ? -15.762 2.796 -22.638 1.00 94.57 132 HIS A CA 1
ATOM 760 C C . HIS A 1 110 ? -16.698 3.963 -22.386 1.00 97.13 132 HIS A C 1
ATOM 761 O O . HIS A 1 110 ? -17.843 3.780 -21.979 1.00 96.14 132 HIS A O 1
ATOM 768 N N . GLU A 1 111 ? -16.195 5.166 -22.630 1.00 101.51 133 GLU A N 1
ATOM 769 C CA . GLU A 1 111 ? -16.962 6.377 -22.396 1.00 107.48 133 GLU A CA 1
ATOM 770 C C . GLU A 1 111 ? -18.038 6.578 -23.453 1.00 110.06 133 GLU A C 1
ATOM 771 O O . GLU A 1 111 ? -19.182 6.892 -23.123 1.00 111.52 133 GLU A O 1
ATOM 777 N N . GLN A 1 112 ? -17.665 6.403 -24.720 1.00 110.35 134 GLN A N 1
ATOM 778 C CA . GLN A 1 112 ? -18.610 6.510 -25.829 1.00 108.61 134 GLN A CA 1
ATOM 779 C C . GLN A 1 112 ? -19.772 5.534 -25.648 1.00 106.03 134 GLN A C 1
ATOM 780 O O . GLN A 1 112 ? -20.925 5.861 -25.934 1.00 106.83 134 GLN A O 1
ATOM 786 N N . ARG A 1 113 ? -19.457 4.340 -25.158 1.00 103.13 135 ARG A N 1
ATOM 787 C CA . ARG A 1 113 ? -20.466 3.325 -24.884 1.00 101.91 135 ARG A CA 1
ATOM 788 C C . ARG A 1 113 ? -21.408 3.764 -23.761 1.00 97.75 135 ARG A C 1
ATOM 789 O O . ARG A 1 113 ? -22.615 3.522 -23.819 1.00 97.14 135 ARG A O 1
ATOM 797 N N . ALA A 1 114 ? -20.848 4.422 -22.747 1.00 93.41 136 ALA A N 1
ATOM 798 C CA . ALA A 1 114 ? -21.598 4.787 -21.547 1.00 91.02 136 ALA A CA 1
ATOM 799 C C . ALA A 1 114 ? -22.594 5.915 -21.797 1.00 94.22 136 ALA A C 1
ATOM 800 O O . ALA A 1 114 ? -23.653 5.973 -21.170 1.00 94.02 136 ALA A O 1
ATOM 802 N N . LYS A 1 115 ? -22.250 6.812 -22.713 1.00 96.49 137 LYS A N 1
ATOM 803 C CA . LYS A 1 115 ? -23.109 7.949 -23.017 1.00 97.46 137 LYS A CA 1
ATOM 804 C C . LYS A 1 115 ? -24.166 7.581 -24.058 1.00 95.61 137 LYS A C 1
ATOM 805 O O . LYS A 1 115 ? -24.987 8.413 -24.444 1.00 94.00 137 LYS A O 1
ATOM 811 N N . GLU A 1 116 ? -24.142 6.322 -24.493 1.00 96.20 138 GLU A N 1
ATOM 812 C CA . GLU A 1 116 ? -25.112 5.810 -25.458 1.00 98.20 138 GLU A CA 1
ATOM 813 C C . GLU A 1 116 ? -26.407 5.415 -24.743 1.00 90.58 138 GLU A C 1
ATOM 814 O O . GLU A 1 116 ? -27.412 5.099 -25.379 1.00 87.14 138 GLU A O 1
ATOM 820 N N . PHE A 1 117 ? -26.371 5.441 -23.415 1.00 85.84 139 PHE A N 1
ATOM 821 C CA . PHE A 1 117 ? -27.567 5.228 -22.610 1.00 81.52 139 PHE A CA 1
ATOM 822 C C . PHE A 1 117 ? -28.422 6.485 -22.482 1.00 85.55 139 PHE A C 1
ATOM 823 O O . PHE A 1 117 ? -28.075 7.418 -21.760 1.00 84.84 139 PHE A O 1
ATOM 831 N N . LYS A 1 118 ? -29.529 6.504 -23.215 1.00 92.93 140 LYS A N 1
ATOM 832 C CA . LYS A 1 118 ? -30.655 7.374 -22.890 1.00 97.84 140 LYS A CA 1
ATOM 833 C C . LYS A 1 118 ? -31.749 6.575 -22.145 1.00 100.15 140 LYS A C 1
ATOM 834 O O . LYS A 1 118 ? -32.112 6.966 -21.030 1.00 100.25 140 LYS A O 1
ATOM 840 N N . LEU A 1 119 ? -32.283 5.477 -22.710 1.00 99.33 141 LEU A N 1
ATOM 841 C CA . LEU A 1 119 ? -32.090 5.012 -24.094 1.00 94.64 141 LEU A CA 1
ATOM 842 C C . LEU A 1 119 ? -33.409 4.529 -24.688 1.00 97.07 141 LEU A C 1
ATOM 843 O O . LEU A 1 119 ? -34.482 4.822 -24.159 1.00 97.69 141 LEU A O 1
ATOM 845 N N . THR A 1 135 ? -7.097 11.136 -14.718 1.00 84.13 218 THR A N 1
ATOM 846 C CA . THR A 1 135 ? -6.061 10.396 -14.008 1.00 83.06 218 THR A CA 1
ATOM 847 C C . THR A 1 135 ? -5.226 9.567 -14.972 1.00 77.36 218 THR A C 1
ATOM 848 O O . THR A 1 135 ? -5.771 8.814 -15.779 1.00 76.85 218 THR A O 1
ATOM 852 N N . PRO A 1 136 ? -3.894 9.700 -14.896 1.00 73.86 219 PRO A N 1
ATOM 853 C CA . PRO A 1 136 ? -3.034 8.816 -15.693 1.00 67.72 219 PRO A CA 1
ATOM 854 C C . PRO A 1 136 ? -3.166 7.369 -15.208 1.00 56.75 219 PRO A C 1
ATOM 855 O O . PRO A 1 136 ? -3.406 7.142 -14.024 1.00 56.41 219 PRO A O 1
ATOM 859 N N . PRO A 1 137 ? -3.029 6.394 -16.119 1.00 50.55 220 PRO A N 1
ATOM 860 C CA . PRO A 1 137 ? -3.329 5.006 -15.742 1.00 46.07 220 PRO A CA 1
ATOM 861 C C . PRO A 1 137 ? -2.256 4.377 -14.853 1.00 39.90 220 PRO A C 1
ATOM 862 O O . PRO A 1 137 ? -2.563 3.433 -14.112 1.00 43.97 220 PRO A O 1
ATOM 866 N N . TYR A 1 138 ? -1.026 4.880 -14.946 1.00 38.03 221 TYR A N 1
ATOM 867 C CA . TYR A 1 138 ? 0.104 4.363 -14.168 1.00 40.83 221 TYR A CA 1
ATOM 868 C C . TYR A 1 138 ? 0.778 5.490 -13.374 1.00 40.75 221 TYR A C 1
ATOM 869 O O . TYR A 1 138 ? 0.982 6.564 -13.908 1.00 45.29 221 TYR A O 1
ATOM 878 N N . ASP A 1 139 ? 1.125 5.244 -12.113 1.00 39.36 222 ASP A N 1
ATOM 879 C CA . ASP A 1 139 ? 2.001 6.159 -11.376 1.00 39.86 222 ASP A CA 1
ATOM 880 C C . ASP A 1 139 ? 3.341 5.457 -11.143 1.00 39.95 222 ASP A C 1
ATOM 881 O O . ASP A 1 139 ? 3.364 4.287 -10.782 1.00 35.13 222 ASP A O 1
ATOM 886 N N . VAL A 1 140 ? 4.451 6.151 -11.370 1.00 37.09 223 VAL A N 1
ATOM 887 C CA . VAL A 1 140 ? 5.770 5.560 -11.154 1.00 38.72 223 VAL A CA 1
ATOM 888 C C . VAL A 1 140 ? 6.058 5.503 -9.646 1.00 37.47 223 VAL A C 1
ATOM 889 O O . VAL A 1 140 ? 5.838 6.490 -8.923 1.00 34.61 223 VAL A O 1
ATOM 893 N N . VAL A 1 141 ? 6.522 4.348 -9.172 1.00 34.03 224 VAL A N 1
ATOM 894 C CA . VAL A 1 141 ? 6.719 4.133 -7.738 1.00 27.17 224 VAL A CA 1
ATOM 895 C C . VAL A 1 141 ? 7.991 3.320 -7.522 1.00 32.36 224 VAL A C 1
ATOM 896 O O . VAL A 1 141 ? 8.540 2.777 -8.477 1.00 32.64 224 VAL A O 1
ATOM 900 N N . PRO A 1 142 ? 8.474 3.238 -6.270 1.00 32.41 225 PRO A N 1
ATOM 901 C CA . PRO A 1 142 ? 9.702 2.461 -6.086 1.00 30.58 225 PRO A CA 1
ATOM 902 C C . PRO A 1 142 ? 9.495 0.994 -6.439 1.00 35.05 225 PRO A C 1
ATOM 903 O O . PRO A 1 142 ? 8.376 0.474 -6.358 1.00 34.23 225 PRO A O 1
ATOM 907 N N . SER A 1 143 ? 10.571 0.327 -6.838 1.00 33.93 226 SER A N 1
ATOM 908 C CA . SER A 1 143 ? 10.489 -1.070 -7.243 1.00 32.53 226 SER A CA 1
ATOM 909 C C . SER A 1 143 ? 10.117 -1.994 -6.068 1.00 36.16 226 SER A C 1
ATOM 910 O O . SER A 1 143 ? 9.539 -3.075 -6.266 1.00 36.27 226 SER A O 1
ATOM 913 N N . MET A 1 144 ? 10.460 -1.567 -4.850 1.00 29.95 227 MET A N 1
ATOM 914 C CA . MET A 1 144 ? 9.994 -2.222 -3.624 1.00 32.45 227 MET A CA 1
ATOM 915 C C . MET A 1 144 ? 9.241 -1.182 -2.826 1.00 33.10 227 MET A C 1
ATOM 916 O O . MET A 1 144 ? 9.781 -0.114 -2.573 1.00 31.95 227 MET A O 1
ATOM 921 N N . ARG A 1 145 ? 8.015 -1.476 -2.408 1.00 29.84 228 ARG A N 1
ATOM 922 C CA . ARG A 1 145 ? 7.281 -0.515 -1.583 1.00 31.00 228 ARG A CA 1
ATOM 923 C C . ARG A 1 145 ? 7.964 -0.386 -0.217 1.00 30.88 228 ARG A C 1
ATOM 924 O O . ARG A 1 145 ? 8.183 -1.386 0.461 1.00 27.66 228 ARG A O 1
ATOM 932 N N . PRO A 1 146 ? 8.291 0.842 0.197 1.00 25.14 229 PRO A N 1
ATOM 933 C CA . PRO A 1 146 ? 8.966 1.042 1.490 1.00 27.83 229 PRO A CA 1
ATOM 934 C C . PRO A 1 146 ? 8.028 0.804 2.670 1.00 27.61 229 PRO A C 1
ATOM 935 O O . PRO A 1 146 ? 6.891 1.287 2.664 1.00 28.74 229 PRO A O 1
ATOM 939 N N . VAL A 1 147 ? 8.493 0.056 3.664 1.00 25.56 230 VAL A N 1
ATOM 940 C CA . VAL A 1 147 ? 7.712 -0.204 4.870 1.00 25.13 230 VAL A CA 1
ATOM 941 C C . VAL A 1 147 ? 7.792 0.979 5.849 1.00 28.81 230 VAL A C 1
ATOM 942 O O . VAL A 1 147 ? 8.889 1.449 6.186 1.00 30.93 230 VAL A O 1
ATOM 946 N N . VAL A 1 148 ? 6.633 1.466 6.293 1.00 25.96 231 VAL A N 1
ATOM 947 C CA . VAL A 1 148 ? 6.569 2.551 7.278 1.00 28.97 231 VAL A CA 1
ATOM 948 C C . VAL A 1 148 ? 5.742 2.124 8.492 1.00 31.97 231 VAL A C 1
ATOM 949 O O . VAL A 1 148 ? 4.641 1.591 8.331 1.00 27.70 231 VAL A O 1
ATOM 953 N N . LEU A 1 149 ? 6.259 2.345 9.701 1.00 25.72 232 LEU A N 1
ATOM 954 C CA . LEU A 1 149 ? 5.496 2.013 10.922 1.00 24.15 232 LEU A CA 1
ATOM 955 C C . LEU A 1 149 ? 4.763 3.221 11.493 1.00 27.31 232 LEU A C 1
ATOM 956 O O . LEU A 1 149 ? 5.340 4.304 11.629 1.00 30.49 232 LEU A O 1
ATOM 961 N N . VAL A 1 150 ? 3.484 3.057 11.823 1.00 23.92 233 VAL A N 1
ATOM 962 C CA . VAL A 1 150 ? 2.756 4.135 12.508 1.00 22.46 233 VAL A CA 1
ATOM 963 C C . VAL A 1 150 ? 2.070 3.584 13.757 1.00 29.20 233 VAL A C 1
ATOM 964 O O . VAL A 1 150 ? 1.568 2.456 13.744 1.00 33.36 233 VAL A O 1
ATOM 968 N N . GLY A 1 151 ? 2.042 4.375 14.828 1.00 28.01 234 GLY A N 1
ATOM 969 C CA . GLY A 1 151 ? 1.407 3.945 16.067 1.00 28.93 234 GLY A CA 1
ATOM 970 C C . GLY A 1 151 ? 2.330 3.207 17.018 1.00 29.48 234 GLY A C 1
ATOM 971 O O . GLY A 1 151 ? 3.450 2.856 16.640 1.00 28.60 234 GLY A O 1
ATOM 972 N N . PRO A 1 152 ? 1.853 2.919 18.246 1.00 32.02 235 PRO A N 1
ATOM 973 C CA . PRO A 1 152 ? 0.475 3.132 18.725 1.00 29.49 235 PRO A CA 1
ATOM 974 C C . PRO A 1 152 ? 0.114 4.588 19.024 1.00 34.16 235 PRO A C 1
ATOM 975 O O . PRO A 1 152 ? -1.070 4.922 19.125 1.00 36.47 235 PRO A O 1
ATOM 979 N N . SER A 1 153 ? 1.121 5.448 19.153 1.00 33.46 236 SER A N 1
ATOM 980 C CA . SER A 1 153 ? 0.874 6.873 19.356 1.00 34.78 236 SER A CA 1
ATOM 981 C C . SER A 1 153 ? 1.918 7.692 18.588 1.00 33.44 236 SER A C 1
ATOM 982 O O . SER A 1 153 ? 2.369 7.289 17.514 1.00 28.91 236 SER A O 1
ATOM 985 N N . LEU A 1 154 ? 2.316 8.830 19.143 1.00 29.50 237 LEU A N 1
ATOM 986 C CA . LEU A 1 154 ? 3.287 9.694 18.474 1.00 31.24 237 LEU A CA 1
ATOM 987 C C . LEU A 1 154 ? 4.734 9.238 18.614 1.00 34.11 237 LEU A C 1
ATOM 988 O O . LEU A 1 154 ? 5.183 8.859 19.707 1.00 31.16 237 LEU A O 1
ATOM 993 N N . LYS A 1 155 ? 5.469 9.307 17.509 1.00 31.46 238 LYS A N 1
ATOM 994 C CA . LYS A 1 155 ? 6.923 9.154 17.544 1.00 31.89 238 LYS A CA 1
ATOM 995 C C . LYS A 1 155 ? 7.592 10.279 18.335 1.00 30.02 238 LYS A C 1
ATOM 996 O O . LYS A 1 155 ? 7.077 11.386 18.396 1.00 32.59 238 LYS A O 1
ATOM 1002 N N . GLY A 1 156 ? 8.753 9.990 18.918 1.00 29.01 239 GLY A N 1
ATOM 1003 C CA . GLY A 1 156 ? 9.479 10.969 19.714 1.00 25.73 239 GLY A CA 1
ATOM 1004 C C . GLY A 1 156 ? 9.156 10.802 21.198 1.00 35.87 239 GLY A C 1
ATOM 1005 O O . GLY A 1 156 ? 9.692 11.522 22.045 1.00 34.04 239 GLY A O 1
ATOM 1006 N N . TYR A 1 157 ? 8.259 9.859 21.501 1.00 32.36 240 TYR A N 1
ATOM 1007 C CA . TYR A 1 157 ? 7.874 9.543 22.873 1.00 30.81 240 TYR A CA 1
ATOM 1008 C C . TYR A 1 157 ? 8.215 8.084 23.114 1.00 33.17 240 TYR A C 1
ATOM 1009 O O . TYR A 1 157 ? 8.259 7.296 22.160 1.00 28.98 240 TYR A O 1
ATOM 1018 N N . GLU A 1 158 ? 8.420 7.709 24.379 1.00 31.23 241 GLU A N 1
ATOM 1019 C CA . GLU A 1 158 ? 8.994 6.406 24.688 1.00 32.43 241 GLU A CA 1
ATOM 1020 C C . GLU A 1 158 ? 8.154 5.188 24.298 1.00 34.33 241 GLU A C 1
ATOM 1021 O O . GLU A 1 158 ? 8.680 4.222 23.732 1.00 33.21 241 GLU A O 1
ATOM 1027 N N . VAL A 1 159 ? 6.861 5.210 24.597 1.00 32.77 242 VAL A N 1
ATOM 1028 C CA . VAL A 1 159 ? 6.060 4.027 24.324 1.00 28.05 242 VAL A CA 1
ATOM 1029 C C . VAL A 1 159 ? 6.085 3.689 22.841 1.00 30.97 242 VAL A C 1
ATOM 1030 O O . VAL A 1 159 ? 6.350 2.537 22.461 1.00 29.18 242 VAL A O 1
ATOM 1034 N N . THR A 1 160 ? 5.841 4.679 21.988 1.00 28.14 243 THR A N 1
ATOM 1035 C CA . THR A 1 160 ? 5.880 4.407 20.547 1.00 27.00 243 THR A CA 1
ATOM 1036 C C . THR A 1 160 ? 7.286 4.077 20.038 1.00 32.22 243 THR A C 1
ATOM 1037 O O . THR A 1 160 ? 7.473 3.072 19.339 1.00 35.42 243 THR A O 1
ATOM 1041 N N . ASP A 1 161 ? 8.277 4.898 20.391 1.00 30.04 244 ASP A N 1
ATOM 1042 C CA . ASP A 1 161 ? 9.647 4.632 19.951 1.00 32.13 244 ASP A CA 1
ATOM 1043 C C . ASP A 1 161 ? 10.127 3.235 20.345 1.00 26.79 244 ASP A C 1
ATOM 1044 O O . ASP A 1 161 ? 10.734 2.544 19.549 1.00 28.27 244 ASP A O 1
ATOM 1049 N N . MET A 1 162 ? 9.843 2.809 21.571 1.00 29.64 245 MET A N 1
ATOM 1050 C CA . MET A 1 162 ? 10.340 1.509 22.018 1.00 30.93 245 MET A CA 1
ATOM 1051 C C . MET A 1 162 ? 9.574 0.334 21.408 1.00 29.20 245 MET A C 1
ATOM 1052 O O . MET A 1 162 ? 10.171 -0.673 21.021 1.00 30.04 245 MET A O 1
ATOM 1057 N N . MET A 1 163 ? 8.259 0.444 21.304 1.00 24.78 246 MET A N 1
ATOM 1058 C CA . MET A 1 163 ? 7.535 -0.648 20.664 1.00 25.86 246 MET A CA 1
ATOM 1059 C C . MET A 1 163 ? 7.979 -0.822 19.215 1.00 26.84 246 MET A C 1
ATOM 1060 O O . MET A 1 163 ? 8.163 -1.941 18.740 1.00 30.25 246 MET A O 1
ATOM 1065 N N . GLN A 1 164 ? 8.181 0.281 18.513 1.00 25.31 247 GLN A N 1
ATOM 1066 C CA . GLN A 1 164 ? 8.624 0.188 17.125 1.00 28.55 247 GLN A CA 1
ATOM 1067 C C . GLN A 1 164 ? 10.072 -0.322 17.010 1.00 29.39 247 GLN A C 1
ATOM 1068 O O . GLN A 1 164 ? 10.426 -1.045 16.061 1.00 25.83 247 GLN A O 1
ATOM 1074 N N . LYS A 1 165 ? 10.917 0.048 17.963 1.00 25.76 248 LYS A N 1
ATOM 1075 C CA . LYS A 1 165 ? 12.295 -0.464 17.964 1.00 30.66 248 LYS A CA 1
ATOM 1076 C C . LYS A 1 165 ? 12.374 -2.000 18.050 1.00 29.84 248 LYS A C 1
ATOM 1077 O O . LYS A 1 165 ? 13.194 -2.640 17.379 1.00 31.64 248 LYS A O 1
ATOM 1083 N N . ALA A 1 166 ? 11.537 -2.595 18.888 1.00 29.36 249 ALA A N 1
ATOM 1084 C CA . ALA A 1 166 ? 11.502 -4.060 18.992 1.00 33.39 249 ALA A CA 1
ATOM 1085 C C . ALA A 1 166 ? 11.183 -4.694 17.637 1.00 26.13 249 ALA A C 1
ATOM 1086 O O . ALA A 1 166 ? 11.757 -5.718 17.259 1.00 26.96 249 ALA A O 1
ATOM 1088 N N . LEU A 1 167 ? 10.249 -4.090 16.911 1.00 26.53 250 LEU A N 1
ATOM 1089 C CA . LEU A 1 167 ? 9.897 -4.594 15.588 1.00 28.45 250 LEU A CA 1
ATOM 1090 C C . LEU A 1 167 ? 11.044 -4.413 14.576 1.00 30.07 250 LEU A C 1
ATOM 1091 O O . LEU A 1 167 ? 11.355 -5.337 13.821 1.00 30.27 250 LEU A O 1
ATOM 1096 N N . PHE A 1 168 ? 11.666 -3.239 14.546 1.00 32.07 251 PHE A N 1
ATOM 1097 C CA . PHE A 1 168 ? 12.829 -3.019 13.679 1.00 31.56 251 PHE A CA 1
ATOM 1098 C C . PHE A 1 168 ? 13.947 -4.021 13.977 1.00 33.47 251 PHE A C 1
ATOM 1099 O O . PHE A 1 168 ? 14.589 -4.546 13.071 1.00 33.76 251 PHE A O 1
ATOM 1107 N N . ASP A 1 169 ? 14.183 -4.276 15.254 1.00 28.84 252 ASP A N 1
ATOM 1108 C CA . ASP A 1 169 ? 15.221 -5.228 15.639 1.00 37.77 252 ASP A CA 1
ATOM 1109 C C . ASP A 1 169 ? 14.891 -6.639 15.159 1.00 38.28 252 ASP A C 1
ATOM 1110 O O . ASP A 1 16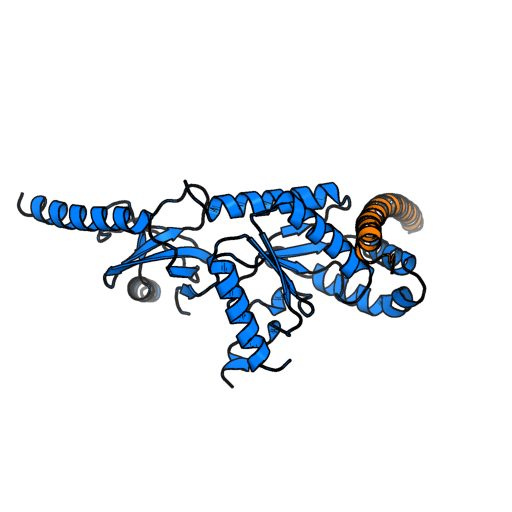9 ? 15.768 -7.373 14.691 1.00 35.03 252 ASP A O 1
ATOM 1115 N N . PHE A 1 170 ? 13.627 -7.021 15.276 1.00 27.24 253 PHE A N 1
ATOM 1116 C CA . PHE A 1 170 ? 13.239 -8.329 14.812 1.00 29.44 253 PHE A CA 1
ATOM 1117 C C . PHE A 1 170 ? 13.471 -8.469 13.297 1.00 30.04 253 PHE A C 1
ATOM 1118 O O . PHE A 1 170 ? 13.989 -9.486 12.833 1.00 33.76 253 PHE A O 1
ATOM 1126 N N . LEU A 1 171 ? 13.089 -7.453 12.526 1.00 25.99 254 LEU A N 1
ATOM 1127 C CA . LEU A 1 171 ? 13.231 -7.500 11.066 1.00 30.01 254 LEU A CA 1
ATOM 1128 C C . LEU A 1 171 ? 14.675 -7.604 10.584 1.00 30.70 254 LEU A C 1
ATOM 1129 O O . LEU A 1 171 ? 14.959 -8.254 9.577 1.00 34.43 254 LEU A O 1
ATOM 1134 N N . LYS A 1 172 ? 15.589 -6.960 11.294 1.00 32.58 255 LYS A N 1
ATOM 1135 C CA . LYS A 1 172 ? 16.990 -6.972 10.895 1.00 35.78 255 LYS A CA 1
ATOM 1136 C C . LYS A 1 172 ? 17.553 -8.381 10.953 1.00 39.75 255 LYS A C 1
ATOM 1137 O O . LYS A 1 172 ? 18.427 -8.724 10.167 1.00 38.82 255 LYS A O 1
ATOM 1143 N N . HIS A 1 173 ? 17.043 -9.183 11.888 1.00 38.32 256 HIS A N 1
ATOM 1144 C CA . HIS A 1 173 ? 17.460 -10.572 12.033 1.00 39.92 256 HIS A CA 1
ATOM 1145 C C . HIS A 1 173 ? 16.682 -11.475 11.108 1.00 37.55 256 HIS A C 1
ATOM 1146 O O . HIS A 1 173 ? 17.262 -12.279 10.398 1.00 36.63 256 HIS A O 1
ATOM 1153 N N . ARG A 1 174 ? 15.359 -11.347 11.114 1.00 34.71 257 ARG A N 1
ATOM 1154 C CA . ARG A 1 174 ? 14.538 -12.274 10.362 1.00 33.54 257 ARG A CA 1
ATOM 1155 C C . ARG A 1 174 ? 14.793 -12.133 8.854 1.00 34.04 257 ARG A C 1
ATOM 1156 O O . ARG A 1 174 ? 14.722 -13.109 8.102 1.00 36.29 257 ARG A O 1
ATOM 1164 N N . PHE A 1 175 ? 15.105 -10.923 8.406 1.00 30.34 258 PHE A N 1
ATOM 1165 C CA . PHE A 1 175 ? 15.352 -10.712 6.992 1.00 31.68 258 PHE A CA 1
ATOM 1166 C C . PHE A 1 175 ? 16.785 -10.293 6.730 1.00 32.10 258 PHE A C 1
ATOM 1167 O O . PHE A 1 175 ? 17.070 -9.642 5.727 1.00 30.67 258 PHE A O 1
ATOM 1175 N N . GLU A 1 176 ? 17.690 -10.682 7.624 1.00 36.37 259 GLU A N 1
ATOM 1176 C CA . GLU A 1 176 ? 19.114 -10.358 7.459 1.00 38.98 259 GLU A CA 1
ATOM 1177 C C . GLU A 1 176 ? 19.614 -10.666 6.045 1.00 35.81 259 GLU A C 1
ATOM 1178 O O . GLU A 1 176 ? 19.297 -11.719 5.470 1.00 36.01 259 GLU A O 1
ATOM 1184 N N . GLY A 1 177 ? 20.381 -9.744 5.472 1.00 32.19 260 GLY A N 1
ATOM 1185 C CA . GLY A 1 177 ? 20.907 -9.934 4.132 1.00 30.25 260 GLY A CA 1
ATOM 1186 C C . GLY A 1 177 ? 19.909 -9.598 3.043 1.00 33.21 260 GLY A C 1
ATOM 1187 O O . GLY A 1 177 ? 20.265 -9.518 1.860 1.00 32.60 260 GLY A O 1
ATOM 1188 N N . ARG A 1 178 ? 18.651 -9.401 3.427 1.00 36.61 261 ARG A N 1
ATOM 1189 C CA . ARG A 1 178 ? 17.588 -9.135 2.453 1.00 32.75 261 ARG A CA 1
ATOM 1190 C C . ARG A 1 178 ? 16.881 -7.808 2.707 1.00 32.54 261 ARG A C 1
ATOM 1191 O O . ARG A 1 178 ? 15.822 -7.554 2.149 1.00 32.56 261 ARG A O 1
ATOM 1199 N N . ILE A 1 179 ? 17.433 -6.966 3.565 1.00 34.54 262 ILE A N 1
ATOM 1200 C CA . ILE A 1 179 ? 16.658 -5.836 4.042 1.00 30.80 262 ILE A CA 1
ATOM 1201 C C . ILE A 1 179 ? 17.533 -4.598 4.198 1.00 35.81 262 ILE A C 1
ATOM 1202 O O . ILE A 1 179 ? 18.733 -4.700 4.514 1.00 32.44 262 ILE A O 1
ATOM 1207 N N . SER A 1 180 ? 16.940 -3.432 3.949 1.00 39.60 263 SER A N 1
ATOM 1208 C CA . SER A 1 180 ? 17.591 -2.152 4.219 1.00 43.24 263 SER A CA 1
ATOM 1209 C C . SER A 1 180 ? 16.704 -1.350 5.152 1.00 38.08 263 SER A C 1
ATOM 1210 O O . SER A 1 180 ? 15.571 -1.035 4.807 1.00 36.52 263 SER A O 1
ATOM 1213 N N . ILE A 1 181 ? 17.203 -1.033 6.340 1.00 40.45 264 ILE A N 1
ATOM 1214 C CA . ILE A 1 181 ? 16.437 -0.210 7.259 1.00 38.65 264 ILE A CA 1
ATOM 1215 C C . ILE A 1 181 ? 17.136 1.118 7.421 1.00 41.49 264 ILE A C 1
ATOM 1216 O O . ILE A 1 181 ? 18.257 1.180 7.927 1.00 44.65 264 ILE A O 1
ATOM 1221 N N . THR A 1 182 ? 16.480 2.182 6.976 1.00 35.56 265 THR A N 1
ATOM 1222 C CA . THR A 1 182 ? 17.108 3.497 7.007 1.00 35.46 265 THR A CA 1
ATOM 1223 C C . THR A 1 182 ? 16.231 4.516 7.732 1.00 32.07 265 THR A C 1
ATOM 1224 O O . THR A 1 182 ? 15.004 4.514 7.610 1.00 29.85 265 THR A O 1
ATOM 1228 N N . ARG A 1 183 ? 16.870 5.385 8.496 1.00 28.09 266 ARG A N 1
ATOM 1229 C CA . ARG A 1 183 ? 16.150 6.452 9.167 1.00 34.96 266 ARG A CA 1
ATOM 1230 C C . ARG A 1 183 ? 15.929 7.615 8.198 1.00 34.20 266 ARG A C 1
ATOM 1231 O O . ARG A 1 183 ? 16.771 7.912 7.354 1.00 35.81 266 ARG A O 1
ATOM 1239 N N . VAL A 1 184 ? 14.774 8.255 8.306 1.00 31.34 267 VAL A N 1
ATOM 1240 C CA . VAL A 1 184 ? 14.469 9.416 7.481 1.00 34.32 267 VAL A CA 1
ATOM 1241 C C . VAL A 1 184 ? 13.976 10.493 8.418 1.00 28.46 267 VAL A C 1
ATOM 1242 O O . VAL A 1 184 ? 12.888 10.355 8.984 1.00 27.84 267 VAL A O 1
ATOM 1246 N N . THR A 1 185 ? 14.781 11.538 8.615 1.00 31.96 268 THR A N 1
ATOM 1247 C CA . THR A 1 185 ? 14.419 12.637 9.500 1.00 35.99 268 THR A CA 1
ATOM 1248 C C . THR A 1 185 ? 13.697 13.760 8.744 1.00 38.33 268 THR A C 1
ATOM 1249 O O . THR A 1 185 ? 13.027 14.598 9.356 1.00 40.35 268 THR A O 1
ATOM 1253 N N . ALA A 1 186 ? 13.844 13.773 7.419 1.00 33.94 269 ALA A N 1
ATOM 1254 C CA . ALA A 1 186 ? 13.242 14.821 6.590 1.00 34.18 269 ALA A CA 1
ATOM 1255 C C . ALA A 1 186 ? 11.723 14.657 6.635 1.00 36.25 269 ALA A C 1
ATOM 1256 O O . ALA A 1 186 ? 11.239 13.537 6.771 1.00 30.23 269 ALA A O 1
ATOM 1258 N N . ASP A 1 187 ? 10.960 15.745 6.527 1.00 33.84 270 ASP A N 1
ATOM 1259 C CA . ASP A 1 187 ? 9.505 15.565 6.545 1.00 32.14 270 ASP A CA 1
ATOM 1260 C C . ASP A 1 187 ? 8.982 15.188 5.150 1.00 30.77 270 ASP A C 1
ATOM 1261 O O . ASP A 1 187 ? 8.547 16.052 4.374 1.00 32.70 270 ASP A O 1
ATOM 1266 N N . ILE A 1 188 ? 8.994 13.895 4.849 1.00 30.03 271 ILE A N 1
ATOM 1267 C CA . ILE A 1 188 ? 8.623 13.439 3.521 1.00 36.42 271 ILE A CA 1
ATOM 1268 C C . ILE A 1 188 ? 7.122 13.557 3.218 1.00 39.48 271 ILE A C 1
ATOM 1269 O O . ILE A 1 188 ? 6.693 13.265 2.108 1.00 44.07 271 ILE A O 1
ATOM 1274 N N . SER A 1 189 ? 6.327 13.987 4.194 1.00 38.56 272 SER A N 1
ATOM 1275 C CA . SER A 1 189 ? 4.921 14.274 3.912 1.00 38.25 272 SER A CA 1
ATOM 1276 C C . SER A 1 189 ? 4.785 15.509 3.019 1.00 41.00 272 SER A C 1
ATOM 1277 O O . SER A 1 189 ? 3.699 15.792 2.521 1.00 42.19 272 SER A O 1
ATOM 1280 N N . LEU A 1 190 ? 5.886 16.241 2.829 1.00 32.38 273 LEU A N 1
ATOM 1281 C CA . LEU A 1 190 ? 5.888 17.461 2.020 1.00 36.67 273 LEU A CA 1
ATOM 1282 C C . LEU A 1 190 ? 6.048 17.139 0.540 1.00 36.04 273 LEU A C 1
ATOM 1283 O O . LEU A 1 190 ? 5.936 18.022 -0.309 1.00 44.25 273 LEU A O 1
ATOM 1288 N N . ALA A 1 191 ? 6.314 15.871 0.234 1.00 32.03 274 ALA A N 1
ATOM 1289 C CA . ALA A 1 191 ? 6.706 15.490 -1.124 1.00 37.13 274 ALA A CA 1
ATOM 1290 C C . ALA A 1 191 ? 5.500 15.265 -2.016 1.00 36.02 274 ALA A C 1
ATOM 1291 O O . ALA A 1 191 ? 5.332 14.181 -2.567 1.00 37.67 274 ALA A O 1
ATOM 1293 N N . LYS A 1 192 ? 4.659 16.284 -2.149 1.00 42.93 275 LYS A N 1
ATOM 1294 C CA . LYS A 1 192 ? 3.522 16.197 -3.053 1.00 49.67 275 LYS A CA 1
ATOM 1295 C C . LYS A 1 192 ? 3.483 17.406 -3.981 1.00 54.11 275 LYS A C 1
ATOM 1296 O O . LYS A 1 192 ? 4.101 18.445 -3.699 1.00 55.61 275 LYS A O 1
ATOM 1302 N N . ARG A 1 193 ? 2.764 17.259 -5.089 1.00 50.17 276 ARG A N 1
ATOM 1303 C CA . ARG A 1 193 ? 2.820 18.237 -6.173 1.00 58.08 276 ARG A CA 1
ATOM 1304 C C . ARG A 1 193 ? 2.433 19.650 -5.734 1.00 59.71 276 ARG A C 1
ATOM 1305 O O . ARG A 1 193 ? 3.055 20.619 -6.163 1.00 62.69 276 ARG A O 1
ATOM 1313 N N . SER A 1 194 ? 1.426 19.762 -4.864 1.00 57.00 277 SER A N 1
ATOM 1314 C CA . SER A 1 194 ? 0.930 21.074 -4.420 1.00 56.22 277 SER A CA 1
ATOM 1315 C C . SER A 1 194 ? 1.988 21.843 -3.636 1.00 50.25 277 SER A C 1
ATOM 1316 O O . SER A 1 194 ? 1.902 23.058 -3.494 1.00 51.24 277 SER A O 1
ATOM 1319 N N . VAL A 1 195 ? 2.982 21.114 -3.134 1.00 53.63 278 VAL A N 1
ATOM 1320 C CA . VAL A 1 195 ? 4.106 21.704 -2.429 1.00 56.11 278 VAL A CA 1
ATOM 1321 C C . VAL A 1 195 ? 5.281 21.877 -3.392 1.00 59.88 278 VAL A C 1
ATOM 1322 O O . VAL 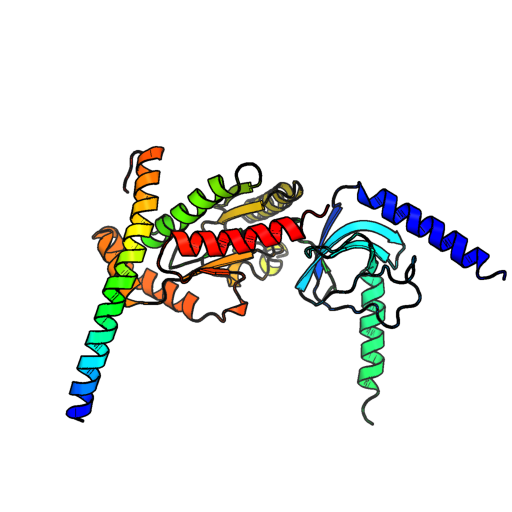A 1 195 ? 5.837 22.975 -3.519 1.00 55.07 278 VAL A O 1
ATOM 1326 N N . LEU A 1 196 ? 5.623 20.798 -4.095 1.00 60.75 279 LEU A N 1
ATOM 1327 C CA . LEU A 1 196 ? 6.809 20.753 -4.951 1.00 64.07 279 LEU A CA 1
ATOM 1328 C C . LEU A 1 196 ? 6.714 21.613 -6.205 1.00 64.86 279 LEU A C 1
ATOM 1329 O O . LEU A 1 196 ? 7.713 22.176 -6.654 1.00 64.52 279 LEU A O 1
ATOM 1334 N N . ASN A 1 197 ? 5.519 21.708 -6.775 1.00 62.46 280 ASN A N 1
ATOM 1335 C CA . ASN A 1 197 ? 5.353 22.411 -8.043 1.00 60.92 280 ASN A CA 1
ATOM 1336 C C . ASN A 1 197 ? 4.951 23.871 -7.883 1.00 54.99 280 ASN A C 1
ATOM 1337 O O . ASN A 1 197 ? 4.737 24.572 -8.870 1.00 51.49 280 ASN A O 1
ATOM 1342 N N . ASN A 1 198 ? 4.868 24.328 -6.634 1.00 50.75 281 ASN A N 1
ATOM 1343 C CA . ASN A 1 198 ? 4.488 25.710 -6.355 1.00 50.19 281 ASN A CA 1
ATOM 1344 C C . ASN A 1 198 ? 5.475 26.450 -5.469 1.00 56.18 281 ASN A C 1
ATOM 1345 O O . ASN A 1 198 ? 5.649 27.654 -5.633 1.00 62.58 281 ASN A O 1
ATOM 1350 N N . SER A 1 212 ? 11.052 21.279 7.105 1.00 58.21 295 SER A N 1
ATOM 1351 C CA . SER A 1 212 ? 12.106 20.617 6.340 1.00 60.71 295 SER A CA 1
ATOM 1352 C C . SER A 1 212 ? 12.239 21.280 4.954 1.00 59.33 295 SER A C 1
ATOM 1353 O O . SER A 1 212 ? 11.235 21.653 4.339 1.00 57.21 295 SER A O 1
ATOM 1356 N N . SER A 1 213 ? 13.466 21.465 4.471 1.00 59.28 296 SER A N 1
ATOM 1357 C CA . SER A 1 213 ? 13.655 22.083 3.156 1.00 53.95 296 SER A CA 1
ATOM 1358 C C . SER A 1 213 ? 13.188 21.121 2.076 1.00 47.07 296 SER A C 1
ATOM 1359 O O . SER A 1 213 ? 13.423 19.902 2.166 1.00 40.45 296 SER A O 1
ATOM 1362 N N . LEU A 1 214 ? 12.525 21.663 1.060 1.00 46.75 297 LEU A N 1
ATOM 1363 C CA . LEU A 1 214 ? 11.999 20.841 -0.024 1.00 48.17 297 LEU A CA 1
ATOM 1364 C C . LEU A 1 214 ? 13.113 20.156 -0.808 1.00 43.44 297 LEU A C 1
ATOM 1365 O O . LEU A 1 214 ? 12.918 19.061 -1.323 1.00 41.81 297 LEU A O 1
ATOM 1370 N N . ALA A 1 215 ? 14.282 20.790 -0.884 1.00 42.07 298 ALA A N 1
ATOM 1371 C CA . ALA A 1 215 ? 15.425 20.179 -1.563 1.00 42.27 298 ALA A CA 1
ATOM 1372 C C . ALA A 1 215 ? 15.816 18.879 -0.869 1.00 39.88 298 ALA A C 1
ATOM 1373 O O . ALA A 1 215 ? 16.049 17.870 -1.523 1.00 35.91 298 ALA A O 1
ATOM 1375 N N . GLU A 1 216 ? 15.893 18.933 0.459 1.00 35.94 299 GLU A N 1
ATOM 1376 C CA . GLU A 1 216 ? 16.200 17.773 1.285 1.00 36.24 299 GLU A CA 1
ATOM 1377 C C . GLU A 1 216 ? 15.134 16.692 1.143 1.00 36.70 299 GLU A C 1
ATOM 1378 O O . GLU A 1 216 ? 15.434 15.497 0.983 1.00 36.49 299 GLU A O 1
ATOM 1384 N N . VAL A 1 217 ? 13.874 17.108 1.203 1.00 37.54 300 VAL A N 1
ATOM 1385 C CA . VAL A 1 217 ? 12.782 16.160 1.025 1.00 36.22 300 VAL A CA 1
ATOM 1386 C C . VAL A 1 217 ? 12.881 15.421 -0.315 1.00 35.83 300 VAL A C 1
ATOM 1387 O O . VAL A 1 217 ? 12.797 14.184 -0.375 1.00 31.53 300 VAL A O 1
ATOM 1391 N N . GLN A 1 218 ? 13.048 16.173 -1.397 1.00 39.84 301 GLN A N 1
ATOM 1392 C CA . GLN A 1 218 ? 13.086 15.564 -2.724 1.00 38.31 301 GLN A CA 1
ATOM 1393 C C . GLN A 1 218 ? 14.340 14.689 -2.876 1.00 40.04 301 GLN A C 1
ATOM 1394 O O . GLN A 1 218 ? 14.325 13.663 -3.560 1.00 38.68 301 GLN A O 1
ATOM 1400 N N . SER A 1 219 ? 15.422 15.099 -2.219 1.00 38.23 302 SER A N 1
ATOM 1401 C CA . SER A 1 219 ? 16.644 14.303 -2.190 1.00 36.89 302 SER A CA 1
ATOM 1402 C C . SER A 1 219 ? 16.365 12.941 -1.534 1.00 36.19 302 SER A C 1
ATOM 1403 O O . SER A 1 219 ? 16.775 11.879 -2.040 1.00 35.84 302 SER A O 1
ATOM 1406 N N . GLU A 1 220 ? 15.644 12.969 -0.417 1.00 34.25 303 GLU A N 1
ATOM 1407 C CA . GLU A 1 220 ? 15.329 11.736 0.314 1.00 33.71 303 GLU A CA 1
ATOM 1408 C C . GLU A 1 220 ? 14.428 10.804 -0.497 1.00 35.35 303 GLU A C 1
ATOM 1409 O O . GLU A 1 220 ? 14.610 9.579 -0.492 1.00 30.12 303 GLU A O 1
ATOM 1415 N N . ILE A 1 221 ? 13.457 11.377 -1.200 1.00 34.71 304 ILE A N 1
ATOM 1416 C CA . ILE A 1 221 ? 12.596 10.568 -2.067 1.00 30.81 304 ILE A CA 1
ATOM 1417 C C . ILE A 1 221 ? 13.465 9.825 -3.094 1.00 32.10 304 ILE A C 1
ATOM 1418 O O . ILE A 1 221 ? 13.327 8.621 -3.292 1.00 34.88 304 ILE A O 1
ATOM 1423 N N . GLU A 1 222 ? 14.374 10.536 -3.743 1.00 33.70 305 GLU A N 1
ATOM 1424 C CA . GLU A 1 222 ? 15.274 9.869 -4.689 1.00 39.57 305 GLU A CA 1
ATOM 1425 C C . GLU A 1 222 ? 16.160 8.798 -4.026 1.00 35.91 305 GLU A C 1
ATOM 1426 O O . GLU A 1 222 ? 16.491 7.786 -4.649 1.00 35.01 305 GLU A O 1
ATOM 1432 N N . ARG A 1 223 ? 16.548 9.024 -2.773 1.00 32.11 306 ARG A N 1
ATOM 1433 C CA . ARG A 1 223 ? 17.409 8.068 -2.080 1.00 36.59 306 ARG A CA 1
ATOM 1434 C C . ARG A 1 223 ? 16.629 6.786 -1.876 1.00 33.92 306 ARG A C 1
ATOM 1435 O O . ARG A 1 223 ? 17.157 5.681 -2.044 1.00 34.22 306 ARG A O 1
ATOM 1443 N N . ILE A 1 224 ? 15.347 6.943 -1.559 1.00 29.77 307 ILE A N 1
ATOM 1444 C CA . ILE A 1 224 ? 14.463 5.811 -1.301 1.00 25.64 307 ILE A CA 1
ATOM 1445 C C . ILE A 1 224 ? 14.152 5.011 -2.565 1.00 32.85 307 ILE A C 1
ATOM 1446 O O . ILE A 1 224 ? 14.154 3.766 -2.547 1.00 31.45 307 ILE A O 1
ATOM 1451 N N . PHE A 1 225 ? 13.890 5.708 -3.666 1.00 28.72 308 PHE A N 1
ATOM 1452 C CA . PHE A 1 225 ? 13.765 5.033 -4.963 1.00 34.68 308 PHE A CA 1
ATOM 1453 C C . PHE A 1 225 ? 15.033 4.224 -5.319 1.00 36.81 308 PHE A C 1
ATOM 1454 O O . PHE A 1 225 ? 14.966 3.084 -5.802 1.00 39.09 308 PHE A O 1
ATOM 1462 N N . GLU A 1 226 ? 16.192 4.827 -5.088 1.00 33.44 309 GLU A N 1
ATOM 1463 C CA . GLU A 1 226 ? 17.459 4.184 -5.404 1.00 36.74 309 GLU A CA 1
ATOM 1464 C C . GLU A 1 226 ? 17.687 2.936 -4.539 1.00 34.92 309 GLU A C 1
ATOM 1465 O O . GLU A 1 226 ? 18.080 1.886 -5.053 1.00 32.62 309 GLU A O 1
ATOM 1471 N N . LEU A 1 227 ? 17.428 3.047 -3.234 1.00 35.30 310 LEU A N 1
ATOM 1472 C CA . LEU A 1 227 ? 17.523 1.901 -2.336 1.00 37.33 310 LEU A CA 1
ATOM 1473 C C . LEU A 1 227 ? 16.644 0.742 -2.802 1.00 37.13 310 LEU A C 1
ATOM 1474 O O . LEU A 1 227 ? 17.029 -0.424 -2.683 1.00 35.81 310 LEU A O 1
ATOM 1479 N N . ALA A 1 228 ? 15.458 1.057 -3.317 1.00 31.77 311 ALA A N 1
ATOM 1480 C CA . ALA A 1 228 ? 14.523 0.011 -3.732 1.00 35.11 311 ALA A CA 1
ATOM 1481 C C . ALA A 1 228 ? 14.907 -0.621 -5.072 1.00 34.88 311 ALA A C 1
ATOM 1482 O O . ALA A 1 228 ? 14.343 -1.655 -5.452 1.00 32.88 311 ALA A O 1
ATOM 1484 N N . ARG A 1 229 ? 15.850 -0.014 -5.791 1.00 34.19 312 ARG A N 1
ATOM 1485 C CA . ARG A 1 229 ? 16.263 -0.554 -7.094 1.00 43.09 312 ARG A CA 1
ATOM 1486 C C . ARG A 1 229 ? 16.959 -1.910 -6.934 1.00 47.27 312 ARG A C 1
ATOM 1487 O O . ARG A 1 229 ? 16.909 -2.764 -7.825 1.00 48.62 312 ARG A O 1
ATOM 1495 N N . THR A 1 230 ? 17.593 -2.101 -5.781 1.00 47.81 313 THR A N 1
ATOM 1496 C CA . THR A 1 230 ? 18.300 -3.337 -5.480 1.00 53.86 313 THR A CA 1
ATOM 1497 C C . THR A 1 230 ? 17.313 -4.493 -5.352 1.00 52.91 313 THR A C 1
ATOM 1498 O O . THR A 1 230 ? 17.710 -5.662 -5.425 1.00 52.32 313 THR A O 1
ATOM 1502 N N . LEU A 1 231 ? 16.038 -4.143 -5.143 1.00 38.53 314 LEU A N 1
ATOM 1503 C CA . LEU A 1 231 ? 14.963 -5.091 -4.825 1.00 40.31 314 LEU A CA 1
ATOM 1504 C C . LEU A 1 231 ? 15.138 -5.779 -3.459 1.00 40.13 314 LEU A C 1
ATOM 1505 O O . LEU A 1 231 ? 14.576 -6.848 -3.225 1.00 39.31 314 LEU A O 1
ATOM 1510 N N . GLN A 1 232 ? 15.920 -5.168 -2.566 1.00 33.67 315 GLN A N 1
ATOM 1511 C CA . GLN A 1 232 ? 15.914 -5.558 -1.155 1.00 32.75 315 GLN A CA 1
ATOM 1512 C C . GLN A 1 232 ? 14.640 -5.004 -0.516 1.00 32.88 315 GLN A C 1
ATOM 1513 O O . GLN A 1 232 ? 14.079 -4.037 -1.013 1.00 32.00 315 GLN A O 1
ATOM 1519 N N . LEU A 1 233 ? 14.193 -5.594 0.593 1.00 35.18 316 LEU A N 1
ATOM 1520 C CA . LEU A 1 233 ? 13.116 -4.984 1.362 1.00 33.45 316 LEU A CA 1
ATOM 1521 C C . LEU A 1 233 ? 13.616 -3.655 1.902 1.00 30.91 316 LEU A C 1
ATOM 1522 O O . LEU A 1 233 ? 14.714 -3.572 2.447 1.00 31.46 316 LEU A O 1
ATOM 1527 N N . VAL A 1 234 ? 12.818 -2.611 1.712 1.00 30.30 317 VAL A N 1
ATOM 1528 C CA . VAL A 1 234 ? 13.166 -1.287 2.203 1.00 28.97 317 VAL A CA 1
ATOM 1529 C C . VAL A 1 234 ? 12.280 -0.974 3.402 1.00 32.73 317 VAL A C 1
ATOM 1530 O O . VAL A 1 234 ? 11.055 -1.010 3.297 1.00 33.58 317 VAL A O 1
ATOM 1534 N N . VAL A 1 235 ? 12.892 -0.696 4.550 1.00 30.09 318 VAL A N 1
ATOM 1535 C CA . VAL A 1 235 ? 12.140 -0.311 5.740 1.00 27.83 318 VAL A CA 1
ATOM 1536 C C . VAL A 1 235 ? 12.572 1.104 6.162 1.00 30.00 318 VAL A C 1
ATOM 1537 O O . VAL A 1 235 ? 13.773 1.374 6.313 1.00 29.66 318 VAL A O 1
ATOM 1541 N N . LEU A 1 236 ? 11.615 2.018 6.316 1.00 28.12 319 LEU A N 1
ATOM 1542 C CA . LEU A 1 236 ? 11.946 3.388 6.716 1.00 28.24 319 LEU A CA 1
ATOM 1543 C C . LEU A 1 236 ? 11.598 3.592 8.197 1.00 28.45 319 LEU A C 1
ATOM 1544 O O . LEU A 1 236 ? 10.529 3.173 8.651 1.00 30.65 319 LEU A O 1
ATOM 1549 N N . ASP A 1 237 ? 12.505 4.192 8.957 1.00 30.12 320 ASP A N 1
ATOM 1550 C CA . ASP A 1 237 ? 12.147 4.704 10.275 1.00 25.59 320 ASP A CA 1
ATOM 1551 C C . ASP A 1 237 ? 11.933 6.208 10.077 1.00 28.75 320 ASP A C 1
ATOM 1552 O O . ASP A 1 237 ? 12.828 7.030 10.295 1.00 30.44 320 ASP A O 1
ATOM 1557 N N . ALA A 1 238 ? 10.742 6.554 9.610 1.00 26.66 321 ALA A N 1
ATOM 1558 C CA . ALA A 1 238 ? 10.447 7.924 9.203 1.00 27.45 321 ALA A CA 1
ATOM 1559 C C . ALA A 1 238 ? 9.911 8.751 10.374 1.00 28.32 321 ALA A C 1
ATOM 1560 O O . ALA A 1 238 ? 8.762 8.564 10.782 1.00 33.14 321 ALA A O 1
ATOM 1562 N N . ASP A 1 239 ? 10.732 9.678 10.876 1.00 29.57 322 ASP A N 1
ATOM 1563 C CA . ASP A 1 239 ? 10.444 10.457 12.084 1.00 35.08 322 ASP A CA 1
ATOM 1564 C C . ASP A 1 239 ? 9.102 11.183 12.102 1.00 34.31 322 ASP A C 1
ATOM 1565 O O . ASP A 1 239 ? 8.440 11.227 13.139 1.00 31.20 322 ASP A O 1
ATOM 1570 N N . THR A 1 240 ? 8.719 11.769 10.969 1.00 30.73 323 THR A N 1
ATOM 1571 C CA . THR A 1 240 ? 7.570 12.665 10.929 1.00 33.35 323 THR A CA 1
ATOM 1572 C C . THR A 1 240 ? 6.267 11.983 10.541 1.00 34.26 323 THR A C 1
ATOM 1573 O O . THR A 1 240 ? 5.219 12.630 10.490 1.00 34.56 323 THR A O 1
ATOM 1577 N N . ILE A 1 241 ? 6.317 10.693 10.238 1.00 32.19 324 ILE A N 1
ATOM 1578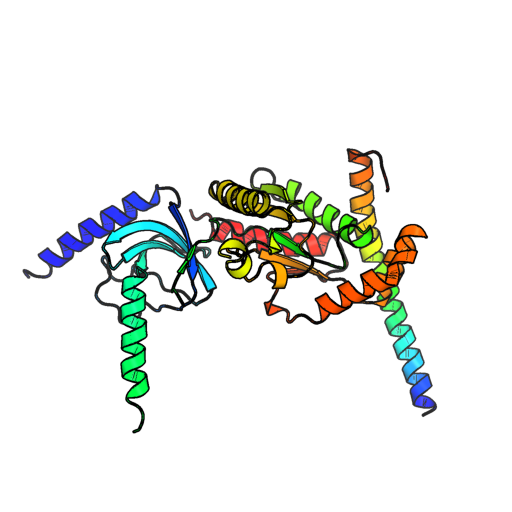 C CA . ILE A 1 241 ? 5.124 10.026 9.715 1.00 30.46 324 ILE A CA 1
ATOM 1579 C C . ILE A 1 241 ? 4.380 9.261 10.802 1.00 31.49 324 ILE A C 1
ATOM 1580 O O . ILE A 1 241 ? 4.829 8.200 11.247 1.00 29.97 324 ILE A O 1
ATOM 1585 N N . ASN A 1 242 ? 3.254 9.825 11.236 1.00 29.74 325 ASN A N 1
ATOM 1586 C CA . ASN A 1 242 ? 2.464 9.249 12.317 1.00 33.78 325 ASN A CA 1
ATOM 1587 C C . ASN A 1 242 ? 1.066 8.832 11.865 1.00 35.41 325 ASN A C 1
ATOM 1588 O O . ASN A 1 242 ? 0.262 8.376 12.681 1.00 39.11 325 ASN A O 1
ATOM 1593 N N . HIS A 1 243 ? 0.771 9.001 10.577 1.00 32.82 326 HIS A N 1
ATOM 1594 C CA . HIS A 1 243 ? -0.586 8.752 10.067 1.00 33.13 326 HIS A CA 1
ATOM 1595 C C . HIS A 1 243 ? -0.484 8.392 8.581 1.00 32.56 326 HIS A C 1
ATOM 1596 O O . HIS A 1 243 ? 0.285 9.008 7.844 1.00 31.75 326 HIS A O 1
ATOM 1603 N N . PRO A 1 244 ? -1.243 7.378 8.134 1.00 34.63 327 PRO A N 1
ATOM 1604 C CA . PRO A 1 244 ? -1.129 6.971 6.724 1.00 35.92 327 PRO A CA 1
ATOM 1605 C C . PRO A 1 244 ? -1.464 8.098 5.736 1.00 35.08 327 PRO A C 1
ATOM 1606 O O . PRO A 1 244 ? -0.801 8.214 4.702 1.00 43.31 327 PRO A O 1
ATOM 1610 N N . ALA A 1 245 ? -2.442 8.942 6.051 1.00 36.18 328 ALA A N 1
ATOM 1611 C CA . ALA A 1 245 ? -2.772 10.075 5.165 1.00 39.74 328 ALA A CA 1
ATOM 1612 C C . ALA A 1 245 ? -1.557 10.922 4.776 1.00 41.46 328 ALA A C 1
ATOM 1613 O O . ALA A 1 245 ? -1.544 11.559 3.718 1.00 41.82 328 ALA A O 1
ATOM 1615 N N . GLN A 1 246 ? -0.537 10.930 5.628 1.00 33.85 329 GLN A N 1
ATOM 1616 C CA . GLN A 1 246 ? 0.623 11.783 5.392 1.00 35.25 329 GLN A CA 1
ATOM 1617 C C . GLN A 1 246 ? 1.481 11.404 4.176 1.00 38.58 329 GLN A C 1
ATOM 1618 O O . GLN A 1 246 ? 2.281 12.222 3.708 1.00 39.84 329 GLN A O 1
ATOM 1624 N N . LEU A 1 247 ? 1.334 10.180 3.673 1.00 34.59 330 LEU A N 1
ATOM 1625 C CA . LEU A 1 247 ? 2.127 9.735 2.518 1.00 36.41 330 LEU A CA 1
ATOM 1626 C C . LEU A 1 247 ? 1.290 9.416 1.257 1.00 38.21 330 LEU A C 1
ATOM 1627 O O . LEU A 1 247 ? 1.830 8.998 0.220 1.00 36.89 330 LEU A O 1
ATOM 1632 N N . SER A 1 248 ? -0.020 9.613 1.347 1.00 33.24 331 SER A N 1
ATOM 1633 C CA . SER A 1 248 ? -0.939 9.137 0.310 1.00 40.97 331 SER A CA 1
ATOM 1634 C C . SER A 1 248 ? -0.839 9.946 -0.989 1.00 44.35 331 SER A C 1
ATOM 1635 O O . SER A 1 248 ? -1.239 9.466 -2.058 1.00 50.96 331 SER A O 1
ATOM 1638 N N . LYS A 1 249 ? -0.317 11.168 -0.901 1.00 44.74 332 LYS A N 1
ATOM 1639 C CA . LYS A 1 249 ? -0.185 12.028 -2.076 1.00 46.41 332 LYS A CA 1
ATOM 1640 C C . LYS A 1 249 ? 1.262 12.111 -2.557 1.00 43.97 332 LYS A C 1
ATOM 1641 O O . LYS A 1 249 ? 1.602 12.971 -3.367 1.00 42.61 332 LYS A O 1
ATOM 1647 N N . THR A 1 250 ? 2.115 11.234 -2.036 1.00 39.82 333 THR A N 1
ATOM 1648 C CA . THR A 1 250 ? 3.505 11.133 -2.483 1.00 35.96 333 THR A CA 1
ATOM 1649 C C . THR A 1 250 ? 3.604 9.993 -3.490 1.00 40.65 333 THR A C 1
ATOM 1650 O O . THR A 1 250 ? 2.620 9.285 -3.756 1.00 39.57 333 THR A O 1
ATOM 1654 N N . SER A 1 251 ? 4.792 9.767 -4.034 1.00 37.73 334 SER A N 1
ATOM 1655 C CA . SER A 1 251 ? 4.924 8.663 -4.971 1.00 31.80 334 SER A CA 1
ATOM 1656 C C . SER A 1 251 ? 5.571 7.437 -4.331 1.00 24.30 334 SER A C 1
ATOM 1657 O O . SER A 1 251 ? 6.036 6.549 -5.033 1.00 31.59 334 SER A O 1
ATOM 1660 N N . LEU A 1 252 ? 5.590 7.372 -3.002 1.00 28.49 335 LEU A N 1
ATOM 1661 C CA . LEU A 1 252 ? 6.337 6.308 -2.319 1.00 27.40 335 LEU A CA 1
ATOM 1662 C C . LEU A 1 252 ? 5.563 4.993 -2.240 1.00 28.89 335 LEU A C 1
ATOM 1663 O O . LEU A 1 252 ? 6.165 3.915 -2.147 1.00 28.18 335 LEU A O 1
ATOM 1668 N N . ALA A 1 253 ? 4.232 5.080 -2.280 1.00 28.40 336 ALA A N 1
ATOM 1669 C CA . ALA A 1 253 ? 3.355 3.902 -2.177 1.00 30.76 336 ALA A CA 1
ATOM 1670 C C . ALA A 1 253 ? 3.732 2.987 -1.016 1.00 34.01 336 ALA A C 1
ATOM 1671 O O . ALA A 1 253 ? 3.917 1.784 -1.220 1.00 33.39 336 ALA A O 1
ATOM 1673 N N . PRO A 1 254 ? 3.848 3.539 0.206 1.00 33.45 337 PRO A N 1
ATOM 1674 C CA . PRO A 1 254 ? 4.392 2.690 1.273 1.00 28.01 337 PRO A CA 1
ATOM 1675 C C . PRO A 1 254 ? 3.535 1.472 1.597 1.00 30.05 337 PRO A C 1
ATOM 1676 O O . PRO A 1 254 ? 2.339 1.436 1.291 1.00 31.17 337 PRO A O 1
ATOM 1680 N N . ILE A 1 255 ? 4.170 0.466 2.186 1.00 25.94 338 ILE A N 1
ATOM 1681 C CA . ILE A 1 255 ? 3.466 -0.582 2.916 1.00 29.24 338 ILE A CA 1
ATOM 1682 C C . ILE A 1 255 ? 3.299 -0.011 4.324 1.00 31.54 338 ILE A C 1
ATOM 1683 O O . ILE A 1 255 ? 4.291 0.211 5.023 1.00 31.25 338 ILE A O 1
ATOM 1688 N N . VAL A 1 256 ? 2.063 0.260 4.732 1.00 26.70 339 VAL A N 1
ATOM 1689 C CA . VAL A 1 256 ? 1.833 0.953 6.003 1.00 28.77 339 VAL A CA 1
ATOM 1690 C C . VAL A 1 256 ? 1.452 -0.029 7.087 1.00 29.05 339 VAL A C 1
ATOM 1691 O O . VAL A 1 256 ? 0.443 -0.723 6.981 1.00 32.85 339 VAL A O 1
ATOM 1695 N N . VAL A 1 257 ? 2.277 -0.109 8.123 1.00 26.79 340 VAL A N 1
ATOM 1696 C CA . VAL A 1 257 ? 2.045 -1.051 9.210 1.00 25.81 340 VAL A CA 1
ATOM 1697 C C . VAL A 1 257 ? 1.581 -0.307 10.459 1.00 30.30 340 VAL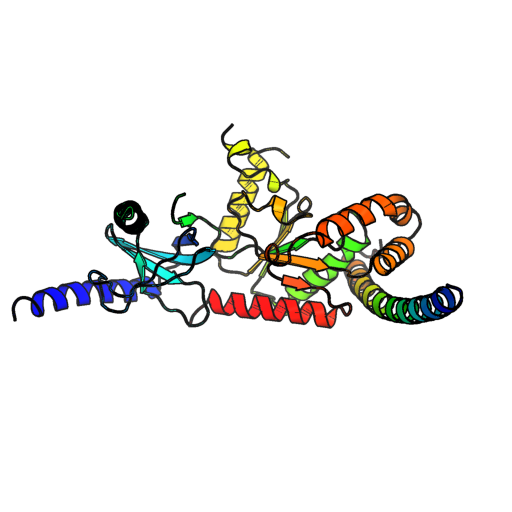 A C 1
ATOM 1698 O O . VAL A 1 257 ? 2.333 0.505 11.024 1.00 26.54 340 VAL A O 1
ATOM 1702 N N . TYR A 1 258 ? 0.360 -0.605 10.895 1.00 24.21 341 TYR A N 1
ATOM 1703 C CA . TYR A 1 258 ? -0.242 0.019 12.085 1.00 23.87 341 TYR A CA 1
ATOM 1704 C C . TYR A 1 258 ? 0.056 -0.818 13.319 1.00 28.28 341 TYR A C 1
ATOM 1705 O O . TYR A 1 258 ? -0.427 -1.954 13.446 1.00 32.26 341 TYR A O 1
ATOM 1714 N N . VAL A 1 259 ? 0.862 -0.271 14.222 1.00 25.96 342 VAL A N 1
ATOM 1715 C CA . VAL A 1 259 ? 1.113 -0.932 15.509 1.00 29.67 342 VAL A CA 1
ATOM 1716 C C . VAL A 1 259 ? 0.065 -0.430 16.466 1.00 32.74 342 VAL A C 1
ATOM 1717 O O . VAL A 1 259 ? 0.156 0.702 16.942 1.00 30.10 342 VAL A O 1
ATOM 1721 N N . LYS A 1 260 ? -0.944 -1.261 16.730 1.00 27.42 343 LYS A N 1
ATOM 1722 C CA . LYS A 1 260 ? -2.181 -0.766 17.336 1.00 27.70 343 LYS A CA 1
ATOM 1723 C C . LYS A 1 260 ? -2.379 -1.301 18.746 1.00 31.28 343 LYS A C 1
ATOM 1724 O O . LYS A 1 260 ? -2.469 -2.513 18.941 1.00 29.60 343 LYS A O 1
ATOM 1730 N N . ILE A 1 261 ? -2.423 -0.420 19.736 1.00 27.65 344 ILE A N 1
ATOM 1731 C CA . ILE A 1 261 ? -2.847 -0.853 21.061 1.00 31.38 344 ILE A CA 1
ATOM 1732 C C . ILE A 1 261 ? -4.354 -0.630 21.146 1.00 37.34 344 ILE A C 1
ATOM 1733 O O . ILE A 1 261 ? -4.811 0.509 21.158 1.00 37.84 344 ILE A O 1
ATOM 1738 N N . SER A 1 262 ? -5.122 -1.715 21.176 1.00 40.62 345 SER A N 1
ATOM 1739 C CA . SER A 1 262 ? -6.579 -1.595 21.057 1.00 49.05 345 SER A CA 1
ATOM 1740 C C . SER A 1 262 ? -7.210 -0.845 22.222 1.00 50.08 345 SER A C 1
ATOM 1741 O O . SER A 1 262 ? -8.184 -0.118 22.045 1.00 53.51 345 SER A O 1
ATOM 1744 N N . SER A 1 263 ? -6.633 -1.005 23.407 1.00 40.66 346 SER A N 1
ATOM 1745 C CA . SER A 1 263 ? -7.238 -0.474 24.626 1.00 40.66 346 SER A CA 1
ATOM 1746 C C . SER A 1 263 ? -6.626 0.853 25.110 1.00 39.89 346 SER A C 1
ATOM 1747 O O . SER A 1 263 ? -5.431 0.921 25.414 1.00 45.63 346 SER A O 1
ATOM 1750 N N . PRO A 1 264 ? -7.451 1.909 25.194 1.00 38.03 347 PRO A N 1
ATOM 1751 C CA . PRO A 1 264 ? -6.996 3.222 25.673 1.00 39.15 347 PRO A CA 1
ATOM 1752 C C . PRO A 1 264 ? -6.436 3.147 27.084 1.00 39.68 347 PRO A C 1
ATOM 1753 O O . PRO A 1 264 ? -5.432 3.797 27.382 1.00 36.07 347 PRO A O 1
ATOM 1757 N N . LYS A 1 265 ? -7.084 2.373 27.946 1.00 39.94 348 LYS A N 1
ATOM 1758 C CA . LYS A 1 265 ? -6.644 2.250 29.330 1.00 43.07 348 LYS A CA 1
ATOM 1759 C C . LYS A 1 265 ? -5.285 1.567 29.366 1.00 39.12 348 LYS A C 1
ATOM 1760 O O . LYS A 1 265 ? -4.428 1.906 30.188 1.00 40.01 348 LYS A O 1
ATOM 1766 N N . VAL A 1 266 ? -5.095 0.596 28.476 1.00 30.22 349 VAL A N 1
ATOM 1767 C CA . VAL A 1 266 ? -3.819 -0.100 28.395 1.00 33.77 349 VAL A CA 1
ATOM 1768 C C . VAL A 1 266 ? -2.714 0.885 27.995 1.00 38.08 349 VAL A C 1
ATOM 1769 O O . VAL A 1 266 ? -1.652 0.921 28.606 1.00 33.40 349 VAL A O 1
ATOM 1773 N N . LEU A 1 267 ? -2.984 1.723 26.999 1.00 37.38 350 LEU A N 1
ATOM 1774 C CA . LEU A 1 267 ? -1.987 2.701 26.568 1.00 40.03 350 LEU A CA 1
ATOM 1775 C C . LEU A 1 267 ? -1.654 3.675 27.693 1.00 31.99 350 LEU A C 1
ATOM 1776 O O . LEU A 1 267 ? -0.483 3.964 27.960 1.00 35.84 350 LEU A O 1
ATOM 1781 N N . GLN A 1 268 ? -2.687 4.182 28.353 1.00 31.73 351 GLN A N 1
ATOM 1782 C CA . GLN A 1 268 ? -2.500 5.085 29.491 1.00 34.81 351 GLN A CA 1
ATOM 1783 C C . GLN A 1 268 ? -1.581 4.479 30.568 1.00 35.93 351 GLN A C 1
ATOM 1784 O O . GLN A 1 268 ? -0.698 5.142 31.128 1.00 37.09 351 GLN A O 1
ATOM 1790 N N . ARG A 1 269 ? -1.766 3.201 30.850 1.00 36.08 352 ARG A N 1
ATOM 1791 C CA . ARG A 1 269 ? -0.956 2.589 31.887 1.00 33.08 352 ARG A CA 1
ATOM 1792 C C . ARG A 1 269 ? 0.456 2.306 31.403 1.00 31.56 352 ARG A C 1
ATOM 1793 O O . ARG A 1 269 ? 1.386 2.324 32.198 1.00 33.68 352 ARG A O 1
ATOM 1801 N N . LEU A 1 270 ? 0.629 2.056 30.107 1.00 38.14 353 LEU A N 1
ATOM 1802 C CA . LEU A 1 270 ? 1.973 1.894 29.550 1.00 34.99 353 LEU A CA 1
ATOM 1803 C C . LEU A 1 270 ? 2.745 3.206 29.639 1.00 34.34 353 LEU A C 1
ATOM 1804 O O . LEU A 1 270 ? 3.906 3.250 30.054 1.00 31.81 353 LEU A O 1
ATOM 1809 N N . ILE A 1 271 ? 2.090 4.289 29.247 1.00 34.07 354 ILE A N 1
ATOM 1810 C CA . ILE A 1 271 ? 2.727 5.587 29.308 1.00 31.16 354 ILE A CA 1
ATOM 1811 C C . ILE A 1 271 ? 3.141 5.918 30.741 1.00 33.71 354 ILE A C 1
ATOM 1812 O O . ILE A 1 271 ? 4.284 6.288 30.985 1.00 37.28 354 ILE A O 1
ATOM 1817 N N . LYS A 1 272 ? 2.222 5.779 31.698 1.00 35.58 355 LYS A N 1
ATOM 1818 C CA . LYS A 1 272 ? 2.584 6.051 33.095 1.00 41.76 355 LYS A CA 1
ATOM 1819 C C . LYS A 1 272 ? 3.714 5.168 33.603 1.00 37.46 355 LYS A C 1
ATOM 1820 O O . LYS A 1 272 ? 4.476 5.580 34.479 1.00 39.47 355 LYS A O 1
ATOM 1826 N N . SER A 1 273 ? 3.850 3.972 33.035 1.00 37.21 356 SER A N 1
ATOM 1827 C CA . SER A 1 273 ? 4.901 3.066 33.486 1.00 37.53 356 SER A CA 1
ATOM 1828 C C . SER A 1 273 ? 6.302 3.572 33.119 1.00 38.67 356 SER A C 1
ATOM 1829 O O . SER A 1 273 ? 7.288 3.120 33.693 1.00 46.04 356 SER A O 1
ATOM 1832 N N . ARG A 1 274 ? 6.387 4.526 32.190 1.00 38.60 357 ARG A N 1
ATOM 1833 C CA . ARG A 1 274 ? 7.668 5.096 31.745 1.00 36.25 357 ARG A CA 1
ATOM 1834 C C . ARG A 1 274 ? 8.110 6.293 32.581 1.00 37.72 357 ARG A C 1
ATOM 1835 O O . ARG A 1 274 ? 9.105 6.942 32.264 1.00 44.07 357 ARG A O 1
ATOM 1843 N N . GLY A 1 275 ? 7.366 6.619 33.630 1.00 41.19 358 GLY A N 1
ATOM 1844 C CA . GLY A 1 275 ? 7.831 7.651 34.547 1.00 46.60 358 GLY A CA 1
ATOM 1845 C C . GLY A 1 275 ? 7.186 9.009 34.360 1.00 47.78 358 GLY A C 1
ATOM 1846 O O . GLY A 1 275 ? 6.333 9.189 33.480 1.00 45.93 358 GLY A O 1
ATOM 1847 N N . LYS A 1 276 ? 7.591 9.974 35.184 1.00 43.57 359 LYS A N 1
ATOM 1848 C CA . LYS A 1 276 ? 6.876 11.249 35.264 1.00 47.42 359 LYS A CA 1
ATOM 1849 C C . LYS A 1 276 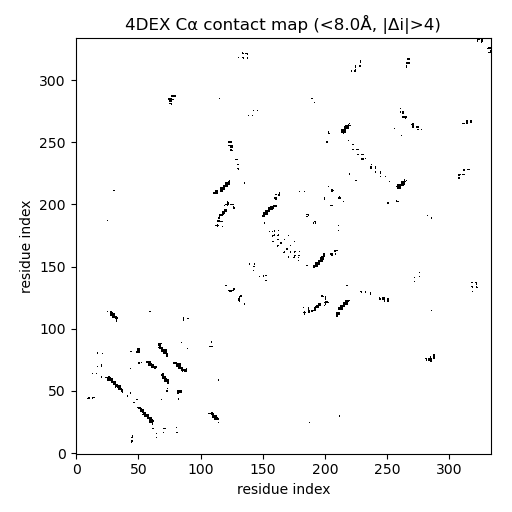? 6.976 12.081 33.979 1.00 42.86 359 LYS A C 1
ATOM 1850 O O . LYS A 1 276 ? 5.986 12.653 33.526 1.00 40.37 359 LYS A O 1
ATOM 1856 N N . SER A 1 277 ? 8.168 12.139 33.391 1.00 41.38 360 SER A N 1
ATOM 1857 C CA . SER A 1 277 ? 8.382 12.942 32.188 1.00 46.42 360 SER A CA 1
ATOM 1858 C C . SER A 1 277 ? 7.446 12.530 31.047 1.00 50.46 360 SER A C 1
ATOM 1859 O O . SER A 1 277 ? 6.808 13.381 30.425 1.00 49.16 360 SER A O 1
ATOM 1862 N N . GLN A 1 278 ? 7.348 11.227 30.788 1.00 47.44 361 GLN A N 1
ATOM 1863 C CA . GLN A 1 278 ? 6.464 10.719 29.734 1.00 39.76 361 GLN A CA 1
ATOM 1864 C C . GLN A 1 278 ? 4.983 10.887 30.077 1.00 38.53 361 GLN A C 1
ATOM 1865 O O . GLN A 1 278 ? 4.160 11.224 29.217 1.00 35.61 361 GLN A O 1
ATOM 1871 N N . ALA A 1 279 ? 4.633 10.619 31.330 1.00 35.54 362 ALA A N 1
ATOM 1872 C CA . ALA A 1 279 ? 3.238 10.699 31.759 1.00 39.68 362 ALA A CA 1
ATOM 1873 C C . ALA A 1 279 ? 2.708 12.146 31.688 1.00 42.46 362 ALA A C 1
ATOM 1874 O O . ALA A 1 279 ? 1.508 12.382 31.496 1.00 43.24 362 ALA A O 1
ATOM 1876 N N . LYS A 1 280 ? 3.604 13.115 31.850 1.00 37.95 363 LYS A N 1
ATOM 1877 C CA . LYS A 1 280 ? 3.223 14.520 31.717 1.00 42.29 363 LYS A CA 1
ATOM 1878 C C . LYS A 1 280 ? 2.625 14.795 30.328 1.00 40.96 363 LYS A C 1
ATOM 1879 O O . LYS A 1 280 ? 1.752 15.669 30.171 1.00 37.62 363 LYS A O 1
ATOM 1885 N N . HIS A 1 281 ? 3.078 14.037 29.332 1.00 35.90 364 HIS A N 1
ATOM 1886 C CA . HIS A 1 281 ? 2.573 14.178 27.965 1.00 32.71 364 HIS A CA 1
ATOM 1887 C C . HIS A 1 281 ? 1.540 13.115 27.612 1.00 34.93 364 HIS A C 1
ATOM 1888 O O . HIS A 1 281 ? 1.394 12.734 26.439 1.00 32.41 364 HIS A O 1
ATOM 1895 N N . LEU A 1 282 ? 0.808 12.649 28.620 1.00 32.85 365 LEU A N 1
ATOM 1896 C CA . LEU A 1 282 ? -0.180 11.596 28.395 1.00 33.55 365 LEU A CA 1
ATOM 1897 C C . LEU A 1 282 ? -1.283 12.013 27.412 1.00 32.73 365 LEU A C 1
ATOM 1898 O O . LEU A 1 282 ? -1.561 11.279 26.458 1.00 32.54 365 LEU A O 1
ATOM 1903 N N . ASN A 1 283 ? -1.897 13.183 27.633 1.00 32.86 366 ASN A N 1
ATOM 1904 C CA . ASN A 1 283 ? -3.051 13.608 26.814 1.00 36.53 366 ASN A CA 1
ATOM 1905 C C . ASN A 1 283 ? -2.762 13.671 25.315 1.00 33.37 366 ASN A C 1
ATOM 1906 O O . ASN A 1 283 ? -3.534 13.158 24.499 1.00 36.87 366 ASN A O 1
ATOM 1911 N N . VAL A 1 284 ? -1.648 14.298 24.954 1.00 29.96 367 VAL A N 1
ATOM 1912 C CA . VAL A 1 284 ? -1.320 14.451 23.539 1.00 31.25 367 VAL A CA 1
ATOM 1913 C C . VAL A 1 284 ? -1.110 13.087 22.886 1.00 35.54 367 VAL A C 1
ATOM 1914 O O . VAL A 1 284 ? -1.534 12.867 21.753 1.00 29.82 367 VAL A O 1
ATOM 1918 N N . GLN A 1 285 ? -0.504 12.154 23.614 1.00 30.73 368 GLN A N 1
ATOM 1919 C CA . GLN A 1 285 ? -0.346 10.793 23.109 1.00 29.69 368 GLN A CA 1
ATOM 1920 C C . GLN A 1 285 ? -1.678 10.042 23.025 1.00 26.09 368 GLN A C 1
ATOM 1921 O O . GLN A 1 285 ? -1.871 9.233 22.130 1.00 31.88 368 GLN A O 1
ATOM 1927 N N . MET A 1 286 ? -2.587 10.295 23.960 1.00 30.76 369 MET A N 1
ATOM 1928 C CA . MET A 1 286 ? -3.908 9.654 23.903 1.00 33.98 369 MET A CA 1
ATOM 1929 C C . MET A 1 286 ? -4.709 10.163 22.706 1.00 37.33 369 MET A C 1
ATOM 1930 O O . MET A 1 286 ? -5.432 9.402 22.052 1.00 37.90 369 MET A O 1
ATOM 1935 N N . VAL A 1 287 ? -4.588 11.460 22.434 1.00 40.18 370 VAL A N 1
ATOM 1936 C CA . VAL A 1 287 ? -5.286 12.064 21.305 1.00 40.13 370 VAL A CA 1
ATOM 1937 C C . VAL A 1 287 ? -4.820 11.446 20.004 1.00 39.29 370 VAL A C 1
ATOM 1938 O O . VAL A 1 287 ? -5.624 11.047 19.164 1.00 37.08 370 VAL A O 1
ATOM 1942 N N . ALA A 1 288 ? -3.506 11.360 19.841 1.00 38.03 371 ALA A N 1
ATOM 1943 C CA . ALA A 1 288 ? -2.930 10.868 18.595 1.00 34.36 371 ALA A CA 1
ATOM 1944 C C . ALA A 1 288 ? -3.338 9.431 18.353 1.00 34.40 371 ALA A C 1
ATOM 1945 O O . ALA A 1 288 ? -3.630 9.053 17.223 1.00 37.77 371 ALA A O 1
ATOM 1947 N N . ALA A 1 289 ? -3.369 8.631 19.418 1.00 28.67 372 ALA A N 1
ATOM 1948 C CA . ALA A 1 289 ? -3.741 7.217 19.282 1.00 30.84 372 ALA A CA 1
ATOM 1949 C C . ALA A 1 289 ? -5.204 7.065 18.916 1.00 33.91 372 ALA A C 1
ATOM 1950 O O . ALA A 1 289 ? -5.573 6.176 18.128 1.00 29.64 372 ALA A O 1
ATOM 1952 N N . ASP A 1 290 ? -6.041 7.908 19.514 1.00 34.88 373 ASP A N 1
ATOM 1953 C CA . ASP A 1 290 ? -7.475 7.887 19.234 1.00 37.38 373 ASP A CA 1
ATOM 1954 C C . ASP A 1 290 ? -7.705 8.262 17.779 1.00 38.16 373 ASP A C 1
ATOM 1955 O O . ASP A 1 290 ? -8.519 7.649 17.094 1.00 37.18 373 ASP A O 1
ATOM 1960 N N . LYS A 1 291 ? -6.967 9.263 17.304 1.00 37.96 374 LYS A N 1
ATOM 1961 C CA . LYS A 1 291 ? -7.026 9.674 15.899 1.00 40.38 374 LYS A CA 1
ATOM 1962 C C . LYS A 1 291 ? -6.728 8.495 14.966 1.00 37.08 374 LYS A C 1
ATOM 1963 O O . LYS A 1 291 ? -7.477 8.242 14.023 1.00 40.68 374 LYS A O 1
ATOM 1969 N N . LEU A 1 292 ? -5.647 7.764 15.239 1.00 30.78 375 LEU A N 1
ATOM 1970 C CA . LEU A 1 292 ? -5.260 6.616 14.405 1.00 33.27 375 LEU A CA 1
ATOM 1971 C C . LEU A 1 292 ? -6.337 5.540 14.389 1.00 36.81 375 LEU A C 1
ATOM 1972 O O . LEU A 1 292 ? -6.632 4.943 13.347 1.00 34.80 375 LEU A O 1
ATOM 1977 N N . ALA A 1 293 ? -6.915 5.298 15.561 1.00 33.02 376 ALA A N 1
ATOM 1978 C CA . ALA A 1 293 ? -7.910 4.252 15.724 1.00 36.24 376 ALA A CA 1
ATOM 1979 C C . ALA A 1 293 ? -9.212 4.591 15.016 1.00 39.45 376 ALA A C 1
ATOM 1980 O O . ALA A 1 293 ? -10.024 3.709 14.789 1.00 40.67 376 ALA A O 1
ATOM 1982 N N . GLN A 1 294 ? -9.413 5.861 14.661 1.00 38.06 377 GLN A N 1
ATOM 1983 C CA . GLN A 1 294 ? -10.601 6.251 13.896 1.00 40.16 377 GLN A CA 1
ATOM 1984 C C . GLN A 1 294 ? -10.472 5.923 12.402 1.00 42.25 377 GLN A C 1
ATOM 1985 O O . GLN A 1 294 ? -11.437 6.066 11.639 1.00 39.30 377 GLN A O 1
ATOM 1991 N N . CYS A 1 295 ? -9.283 5.503 11.978 1.00 38.00 378 CYS A N 1
ATOM 1992 C CA . CYS A 1 295 ? -9.036 5.231 10.566 1.00 37.25 378 CYS A CA 1
ATOM 1993 C C . CYS A 1 295 ? -9.666 3.921 10.116 1.00 43.19 378 CYS A C 1
ATOM 1994 O O . CYS A 1 295 ? -9.614 2.928 10.833 1.00 42.39 378 CYS A O 1
ATOM 1997 N N . PRO A 1 296 ? -10.244 3.911 8.905 1.00 47.52 379 PRO A N 1
ATOM 1998 C CA . PRO A 1 296 ? -10.693 2.644 8.320 1.00 46.18 379 PRO A CA 1
ATOM 1999 C C . PRO A 1 296 ? -9.483 1.730 8.078 1.00 39.01 379 PRO A C 1
ATOM 2000 O O . PRO A 1 296 ? -8.413 2.209 7.716 1.00 38.58 379 PRO A O 1
ATOM 2004 N N . PRO A 1 297 ? -9.649 0.420 8.291 1.00 40.22 380 PRO A N 1
ATOM 2005 C CA . PRO A 1 297 ? -8.526 -0.524 8.202 1.00 37.44 380 PRO A CA 1
ATOM 2006 C C . PRO A 1 297 ? -7.922 -0.579 6.801 1.00 41.40 380 PRO A C 1
ATOM 2007 O O . PRO A 1 297 ? -6.735 -0.917 6.658 1.00 39.13 380 PRO A O 1
ATOM 2011 N N . GLU A 1 298 ? -8.714 -0.226 5.782 1.00 43.01 381 GLU A N 1
ATOM 2012 C CA . GLU A 1 298 ? -8.216 -0.209 4.405 1.00 45.33 381 GLU A CA 1
ATOM 2013 C C . GLU A 1 298 ? -7.104 0.817 4.168 1.00 41.35 381 GLU A C 1
ATOM 2014 O O . GLU A 1 298 ? -6.446 0.796 3.118 1.00 41.19 381 GLU A O 1
ATOM 2020 N N . LEU A 1 299 ? -6.907 1.735 5.112 1.00 36.88 382 LEU A N 1
ATOM 2021 C CA . LEU A 1 299 ? -5.794 2.685 4.990 1.00 38.29 382 LEU A CA 1
ATOM 2022 C C . LEU A 1 299 ? -4.461 2.025 5.331 1.00 35.30 382 LEU A C 1
ATOM 2023 O O . LEU A 1 299 ? -3.406 2.607 5.087 1.00 40.24 382 LEU A O 1
ATOM 2028 N N . PHE A 1 300 ? -4.505 0.815 5.892 1.00 30.32 383 PHE A N 1
ATOM 2029 C CA . PHE A 1 300 ? -3.282 0.139 6.336 1.00 29.17 383 PHE A CA 1
ATOM 2030 C C . PHE A 1 300 ? -3.067 -1.163 5.589 1.00 27.76 383 PHE A C 1
ATOM 2031 O O . PHE A 1 300 ? -4.019 -1.845 5.221 1.00 35.21 383 PHE A O 1
ATOM 2039 N N . ASP A 1 301 ? -1.809 -1.534 5.392 1.00 28.07 384 ASP A N 1
ATOM 2040 C CA . ASP A 1 301 ? -1.500 -2.818 4.772 1.00 29.36 384 ASP A CA 1
ATOM 2041 C C . ASP A 1 301 ? -1.397 -3.944 5.789 1.00 31.04 384 ASP A C 1
ATOM 2042 O O . ASP A 1 301 ? -1.668 -5.112 5.482 1.00 31.36 384 ASP A O 1
ATOM 2047 N N . VAL A 1 302 ? -0.996 -3.595 7.009 1.00 22.78 385 VAL A N 1
ATOM 2048 C CA . VAL A 1 302 ? -0.833 -4.593 8.072 1.00 25.24 385 VAL A CA 1
ATOM 2049 C C . VAL A 1 302 ? -1.242 -3.935 9.378 1.00 31.41 385 VAL A C 1
ATOM 2050 O O . VAL A 1 302 ? -0.799 -2.823 9.684 1.00 26.74 385 VAL A O 1
ATOM 2054 N N . ILE A 1 303 ? -2.102 -4.589 10.143 1.00 26.27 386 ILE A N 1
ATOM 2055 C CA . ILE A 1 303 ? -2.515 -4.005 11.412 1.00 25.36 386 ILE A CA 1
ATOM 2056 C C . ILE A 1 303 ? -2.045 -4.948 12.485 1.00 27.00 386 ILE A C 1
ATOM 2057 O O . ILE A 1 303 ? -2.519 -6.095 12.581 1.00 29.09 386 ILE A O 1
ATOM 2062 N N . LEU A 1 304 ? -1.089 -4.496 13.279 1.00 23.87 387 LEU A N 1
ATOM 2063 C CA . LEU A 1 304 ? -0.524 -5.367 14.307 1.00 25.61 387 LEU A CA 1
ATOM 2064 C C . LEU A 1 304 ? -1.189 -5.057 15.628 1.00 31.60 387 LEU A C 1
ATOM 2065 O O . LEU A 1 304 ? -0.726 -4.185 16.361 1.00 28.46 387 LEU A O 1
ATOM 2070 N N . ASP A 1 305 ? -2.289 -5.754 15.924 1.00 32.59 388 ASP A N 1
ATOM 2071 C CA . ASP A 1 305 ? -3.022 -5.500 17.163 1.00 34.01 388 ASP A CA 1
ATOM 2072 C C . ASP A 1 305 ? -2.816 -6.610 18.200 1.00 34.31 388 ASP A C 1
ATOM 2073 O O . ASP A 1 305 ? -3.489 -6.633 19.240 1.00 34.42 388 ASP A O 1
ATOM 2078 N N . GLU A 1 306 ? -1.902 -7.534 17.910 1.00 28.27 389 GLU A N 1
ATOM 2079 C CA . GLU A 1 306 ? -1.550 -8.578 18.875 1.00 33.08 389 GLU A CA 1
ATOM 2080 C C . GLU A 1 306 ? -0.846 -7.922 20.062 1.00 39.27 389 GLU A C 1
ATOM 2081 O O . GLU A 1 306 ? -0.044 -6.997 19.864 1.00 38.01 389 GLU A O 1
ATOM 2087 N N . ASN A 1 307 ? -1.112 -8.382 21.287 1.00 44.33 390 ASN A N 1
ATOM 2088 C CA . ASN A 1 307 ? -0.399 -7.806 22.435 1.00 43.54 390 ASN A CA 1
ATOM 2089 C C . ASN A 1 307 ? 0.873 -8.559 22.831 1.00 37.72 390 ASN A C 1
ATOM 2090 O O . ASN A 1 307 ? 1.604 -8.123 23.724 1.00 37.37 390 ASN A O 1
ATOM 2095 N N . GLN A 1 308 ? 1.145 -9.687 22.181 1.00 32.51 391 GLN A N 1
ATOM 2096 C CA . GLN A 1 308 ? 2.413 -10.379 22.403 1.00 33.45 391 GLN A CA 1
ATOM 2097 C C . GLN A 1 308 ? 3.387 -10.035 21.270 1.00 33.61 391 GLN A C 1
ATOM 2098 O O . GLN A 1 308 ? 3.056 -10.162 20.079 1.00 30.81 391 GLN A O 1
ATOM 2104 N N . LEU A 1 309 ? 4.589 -9.602 21.635 1.00 29.93 392 LEU A N 1
ATOM 2105 C CA . LEU A 1 309 ? 5.559 -9.181 20.636 1.00 28.91 392 LEU A CA 1
ATOM 2106 C C . LEU A 1 309 ? 5.811 -10.268 19.581 1.00 31.82 392 LEU A C 1
ATOM 2107 O O . LEU A 1 309 ? 5.839 -9.984 18.381 1.00 32.19 392 LEU A O 1
ATOM 2112 N N . GLU A 1 310 ? 5.979 -11.511 20.029 1.00 33.72 393 GLU A N 1
ATOM 2113 C CA . GLU A 1 310 ? 6.258 -12.629 19.126 1.00 34.31 393 GLU A CA 1
ATOM 2114 C C . GLU A 1 310 ? 5.138 -12.822 18.089 1.00 34.50 393 GLU A C 1
ATOM 2115 O O . GLU A 1 310 ? 5.401 -13.164 16.928 1.00 34.92 393 GLU A O 1
ATOM 2121 N N . ASP A 1 311 ? 3.888 -12.614 18.500 1.00 29.92 394 ASP A N 1
ATOM 2122 C CA . ASP A 1 311 ? 2.772 -12.766 17.568 1.00 34.67 394 ASP A CA 1
ATOM 2123 C C . ASP A 1 311 ? 2.757 -11.623 16.552 1.00 34.86 394 ASP A C 1
ATOM 2124 O O . ASP A 1 311 ? 2.507 -11.836 15.361 1.00 27.63 394 ASP A O 1
ATOM 2129 N N . ALA A 1 312 ? 3.017 -10.404 17.018 1.00 31.95 395 ALA A N 1
ATOM 2130 C CA . ALA A 1 312 ? 3.078 -9.266 16.104 1.00 28.25 395 ALA A CA 1
ATOM 2131 C C . ALA A 1 312 ? 4.179 -9.484 15.078 1.00 30.37 395 ALA A C 1
ATOM 2132 O O . ALA A 1 312 ? 3.977 -9.252 13.875 1.00 30.13 395 ALA A O 1
ATOM 2134 N N . CYS A 1 313 ? 5.350 -9.903 15.561 1.00 24.67 396 CYS A N 1
ATOM 2135 C CA . CYS A 1 313 ? 6.489 -10.159 14.677 1.00 31.24 396 CYS A CA 1
ATOM 2136 C C . CYS A 1 313 ? 6.156 -11.209 13.620 1.00 30.38 396 CYS A C 1
ATOM 2137 O O . CYS A 1 313 ? 6.488 -11.039 12.444 1.00 30.29 396 CYS A O 1
ATOM 2140 N N . GLU A 1 314 ? 5.519 -12.304 14.029 1.00 27.71 397 GLU A N 1
ATOM 2141 C CA . GLU A 1 314 ? 5.241 -13.357 13.065 1.00 33.38 397 GLU A CA 1
ATOM 2142 C C . GLU A 1 314 ? 4.216 -12.904 12.037 1.00 31.01 397 GLU A C 1
ATOM 2143 O O . GLU A 1 314 ? 4.334 -13.240 10.861 1.00 28.61 397 GLU A O 1
ATOM 2149 N N . HIS A 1 315 ? 3.242 -12.107 12.474 1.00 28.50 398 HIS A N 1
ATOM 2150 C CA . HIS A 1 315 ? 2.236 -11.540 11.573 1.00 31.21 398 HIS A CA 1
ATOM 2151 C C . HIS A 1 315 ? 2.944 -10.674 10.517 1.00 31.95 398 HIS A C 1
ATOM 2152 O O . HIS A 1 315 ? 2.708 -10.801 9.300 1.00 31.85 398 HIS A O 1
ATOM 2159 N N . LEU A 1 316 ? 3.847 -9.813 10.972 1.00 27.82 399 LEU A N 1
ATOM 2160 C CA . LEU A 1 316 ? 4.582 -8.937 10.050 1.00 24.75 399 LEU A CA 1
ATOM 2161 C C . LEU A 1 316 ? 5.509 -9.704 9.103 1.00 30.08 399 LEU A C 1
ATOM 2162 O O . LEU A 1 316 ? 5.535 -9.446 7.897 1.00 29.72 399 LEU A O 1
ATOM 2167 N N . ALA A 1 317 ? 6.287 -10.631 9.648 1.00 28.84 400 ALA A N 1
ATOM 2168 C CA . ALA A 1 317 ? 7.180 -11.454 8.829 1.00 29.30 400 ALA A CA 1
ATOM 2169 C C . ALA A 1 317 ? 6.430 -12.268 7.774 1.00 34.06 400 ALA A C 1
ATOM 2170 O O . ALA A 1 317 ? 6.900 -12.410 6.651 1.00 34.71 400 ALA A O 1
ATOM 2172 N N . ASP A 1 318 ? 5.272 -12.815 8.147 1.00 29.31 401 ASP A N 1
ATOM 2173 C CA . ASP A 1 318 ? 4.437 -13.550 7.206 1.00 36.21 401 ASP A CA 1
ATOM 2174 C C . ASP A 1 318 ? 4.048 -12.656 6.023 1.00 38.63 401 ASP A C 1
ATOM 2175 O O . ASP A 1 318 ? 4.177 -13.063 4.870 1.00 29.35 401 ASP A O 1
ATOM 2180 N N . TYR A 1 319 ? 3.600 -11.433 6.303 1.00 34.44 402 TYR A N 1
ATOM 2181 C CA . TYR A 1 319 ? 3.298 -10.482 5.227 1.00 33.73 402 TYR A CA 1
ATOM 2182 C C . TYR A 1 319 ? 4.528 -10.191 4.355 1.00 31.71 402 TYR A C 1
ATOM 2183 O O . TYR A 1 319 ? 4.475 -10.284 3.126 1.00 29.37 402 TYR A O 1
ATOM 2192 N N . LEU A 1 320 ? 5.637 -9.841 4.984 1.00 28.32 403 LEU A N 1
ATOM 2193 C CA . LEU A 1 320 ? 6.827 -9.496 4.219 1.00 29.70 403 LEU A CA 1
ATOM 2194 C C . LEU A 1 320 ? 7.441 -10.680 3.467 1.00 31.17 403 LEU A C 1
ATOM 2195 O O . LEU A 1 320 ? 8.046 -10.493 2.421 1.00 28.71 403 LEU A O 1
ATOM 2200 N N . GLU A 1 321 ? 7.317 -11.890 4.006 1.00 28.99 404 GLU A N 1
ATOM 2201 C CA . GLU A 1 321 ? 7.765 -13.075 3.286 1.00 30.37 404 GLU A CA 1
ATOM 2202 C C . GLU A 1 321 ? 6.938 -13.237 2.004 1.00 32.25 404 GLU A C 1
ATOM 2203 O O . GLU A 1 321 ? 7.486 -13.479 0.924 1.00 30.47 404 GLU A O 1
ATOM 2209 N N . ALA A 1 322 ? 5.619 -13.077 2.117 1.00 27.60 405 ALA A N 1
ATOM 2210 C CA . ALA A 1 322 ? 4.767 -13.106 0.928 1.00 32.40 405 ALA A CA 1
ATOM 2211 C C . ALA A 1 322 ? 5.175 -12.017 -0.105 1.00 39.33 405 ALA A C 1
ATOM 2212 O O . ALA A 1 322 ? 5.271 -12.287 -1.315 1.00 39.22 405 ALA A O 1
ATOM 2214 N N . TYR A 1 323 ? 5.419 -10.787 0.360 1.00 34.89 406 TYR A N 1
ATOM 2215 C CA . TYR A 1 323 ? 5.852 -9.709 -0.542 1.00 27.31 406 TYR A CA 1
ATOM 2216 C C . TYR A 1 323 ? 7.209 -10.028 -1.205 1.00 30.43 406 TYR A C 1
ATOM 2217 O O . TYR A 1 323 ? 7.445 -9.751 -2.392 1.00 33.99 406 TYR A O 1
ATOM 2226 N N . TRP A 1 324 ? 8.106 -10.621 -0.434 1.00 29.39 407 TRP A N 1
ATOM 2227 C CA . TRP A 1 324 ? 9.395 -11.021 -0.989 1.00 32.25 407 TRP A CA 1
ATOM 2228 C C . TRP A 1 324 ? 9.207 -11.985 -2.179 1.00 36.73 407 TRP A C 1
ATOM 2229 O O . TRP A 1 324 ? 9.857 -11.850 -3.233 1.00 33.10 407 TRP A O 1
ATOM 2240 N N . LYS A 1 325 ? 8.313 -12.960 -1.998 1.00 34.61 408 LYS A N 1
ATOM 2241 C CA . LYS A 1 325 ? 8.026 -13.932 -3.056 1.00 39.60 408 LYS A CA 1
ATOM 2242 C C . LYS A 1 325 ? 7.399 -13.258 -4.276 1.00 41.79 408 LYS A C 1
ATOM 2243 O O . LYS A 1 325 ? 7.780 -13.553 -5.411 1.00 43.28 408 LYS A O 1
ATOM 2249 N N . ALA A 1 326 ? 6.454 -12.345 -4.038 1.00 30.92 409 ALA A N 1
ATOM 2250 C CA . ALA A 1 326 ? 5.804 -11.601 -5.117 1.00 29.59 409 ALA A CA 1
ATOM 2251 C C . ALA A 1 326 ? 6.802 -10.792 -5.984 1.00 37.32 409 ALA A C 1
ATOM 2252 O O . ALA A 1 326 ? 6.644 -10.686 -7.212 1.00 35.63 409 ALA A O 1
ATOM 2254 N N . THR A 1 327 ? 7.831 -10.235 -5.346 1.00 33.76 410 THR A N 1
ATOM 2255 C CA . THR A 1 327 ? 8.807 -9.383 -6.041 1.00 31.05 410 THR A CA 1
ATOM 2256 C C . THR A 1 327 ? 10.036 -10.127 -6.612 1.00 39.51 410 THR A C 1
ATOM 2257 O O . THR A 1 327 ? 10.868 -9.519 -7.288 1.00 42.77 410 THR A O 1
ATOM 2261 N N . HIS A 1 328 ? 10.156 -11.422 -6.322 1.00 39.99 411 HIS A N 1
ATOM 2262 C CA . HIS A 1 328 ? 11.316 -12.219 -6.730 1.00 46.93 411 HIS A CA 1
ATOM 2263 C C . HIS A 1 328 ? 10.873 -13.588 -7.236 1.00 60.57 411 HIS A C 1
ATOM 2264 O O . HIS A 1 328 ? 10.844 -14.556 -6.467 1.00 61.67 411 HIS A O 1
ATOM 2271 N N . PRO A 1 329 ? 10.527 -13.682 -8.525 1.00 67.19 412 PRO A N 1
ATOM 2272 C CA . PRO A 1 329 ? 10.112 -14.975 -9.075 1.00 73.93 412 PRO A CA 1
ATOM 2273 C C . PRO A 1 329 ? 11.313 -15.879 -9.332 1.00 84.43 412 PRO A C 1
ATOM 2274 O O . PRO A 1 329 ? 12.401 -15.372 -9.612 1.00 85.84 412 PRO A O 1
ATOM 2278 N N . PRO A 1 330 ? 11.134 -17.203 -9.192 1.00 93.24 413 PRO A N 1
ATOM 2279 C CA . PRO A 1 330 ? 12.024 -18.091 -9.947 1.00 94.34 413 PRO A CA 1
ATOM 2280 C C . PRO A 1 330 ? 11.694 -17.960 -11.436 1.00 93.48 413 PRO A C 1
ATOM 2281 O O . PRO A 1 330 ? 12.576 -17.771 -12.277 1.00 92.87 413 PRO A O 1
ATOM 2285 N N . ARG B 2 8 ? -31.933 -0.379 36.503 1.00 97.06 363 ARG B N 1
ATOM 2286 C CA . ARG B 2 8 ? -31.489 0.866 37.122 1.00 98.22 363 ARG B CA 1
ATOM 2287 C C . ARG B 2 8 ? -30.473 0.596 38.233 1.00 100.69 363 ARG B C 1
ATOM 2288 O O . ARG B 2 8 ? -29.328 1.046 38.163 1.00 100.18 363 ARG B O 1
ATOM 2290 N N . GLU B 2 9 ? -30.897 -0.133 39.260 1.00 101.96 364 GLU B N 1
ATOM 2291 C CA . GLU B 2 9 ? -29.963 -0.647 40.251 1.00 100.08 364 GLU B CA 1
ATOM 2292 C C . GLU B 2 9 ? -29.217 -1.834 39.652 1.00 100.89 364 GLU B C 1
ATOM 2293 O O . GLU B 2 9 ? -27.990 -1.896 39.690 1.00 100.62 364 GLU B O 1
ATOM 2295 N N . ARG B 2 10 ? -29.973 -2.769 39.082 1.00 102.84 365 ARG B N 1
ATOM 2296 C CA . ARG B 2 10 ? -29.397 -3.966 38.484 1.00 102.68 365 ARG B CA 1
ATOM 2297 C C . ARG B 2 10 ? -28.595 -3.624 37.232 1.00 99.81 365 ARG B C 1
ATOM 2298 O O . ARG B 2 10 ? -27.791 -4.430 36.767 1.00 99.71 365 ARG B O 1
ATOM 2306 N N . VAL B 2 11 ? -28.828 -2.432 36.684 1.00 97.29 366 VAL B N 1
ATOM 2307 C CA . VAL B 2 11 ? -27.968 -1.894 35.637 1.00 94.61 366 VAL B CA 1
ATOM 2308 C C . VAL B 2 11 ? -26.558 -1.744 36.194 1.00 92.35 366 VAL B C 1
ATOM 2309 O O . VAL B 2 11 ? -25.598 -2.233 35.606 1.00 91.96 366 VAL B O 1
ATOM 2313 N N . GLU B 2 12 ? -26.446 -1.093 37.347 1.00 91.92 367 GLU B N 1
ATOM 2314 C CA . GLU B 2 12 ? -25.146 -0.855 37.968 1.00 90.90 367 GLU B CA 1
ATOM 2315 C C . GLU B 2 12 ? -24.456 -2.137 38.418 1.00 85.02 367 GLU B C 1
ATOM 2316 O O . GLU B 2 12 ? -23.238 -2.263 38.294 1.00 79.97 367 GLU B O 1
ATOM 2322 N N . ASN B 2 13 ? -25.234 -3.077 38.948 1.00 85.86 368 ASN B N 1
ATOM 2323 C CA . ASN B 2 13 ? -24.698 -4.379 39.325 1.00 86.30 368 ASN B CA 1
ATOM 2324 C C . ASN B 2 13 ? -24.104 -5.061 38.100 1.00 83.39 368 ASN B C 1
ATOM 2325 O O . ASN B 2 13 ? -22.986 -5.577 38.141 1.00 82.70 368 ASN B O 1
ATOM 2330 N N . ARG B 2 14 ? -24.858 -5.042 37.007 1.00 79.01 369 ARG B N 1
ATOM 2331 C CA . ARG B 2 14 ? -24.392 -5.612 35.754 1.00 75.96 369 ARG B CA 1
ATOM 2332 C C . ARG B 2 14 ? -23.205 -4.839 35.204 1.00 72.40 369 ARG B C 1
ATOM 2333 O O . ARG B 2 14 ? -22.273 -5.431 34.661 1.00 75.14 369 ARG B O 1
ATOM 2341 N N . ARG B 2 15 ? -23.252 -3.516 35.342 1.00 67.01 370 ARG B N 1
ATOM 2342 C CA . ARG B 2 15 ? -22.168 -2.654 34.891 1.00 68.07 370 ARG B CA 1
ATOM 2343 C C . ARG B 2 15 ? -20.886 -2.897 35.684 1.00 67.64 370 ARG B C 1
ATOM 2344 O O . ARG B 2 15 ? -19.786 -2.801 35.140 1.00 63.38 370 ARG B O 1
ATOM 2352 N N . ALA B 2 16 ? -21.024 -3.209 36.970 1.00 63.97 371 ALA B N 1
ATOM 2353 C CA . ALA B 2 16 ? -19.847 -3.477 37.788 1.00 60.79 371 ALA B CA 1
ATOM 2354 C C . ALA B 2 16 ? -19.168 -4.764 37.317 1.00 59.35 371 ALA B C 1
ATOM 2355 O O . ALA B 2 16 ? -17.940 -4.812 37.165 1.00 55.58 371 ALA B O 1
ATOM 2357 N N . PHE B 2 17 ? -19.969 -5.797 37.068 1.00 53.48 372 PHE B N 1
ATOM 2358 C CA . PHE B 2 17 ? -19.427 -7.050 36.559 1.00 56.94 372 PHE B CA 1
ATOM 2359 C C . PHE B 2 17 ? -18.722 -6.862 35.210 1.00 58.45 372 PHE B C 1
ATOM 2360 O O . PHE B 2 17 ? -17.680 -7.473 34.951 1.00 56.36 372 PHE B O 1
ATOM 2368 N N . LEU B 2 18 ? -19.308 -6.043 34.341 1.00 57.40 373 LEU B N 1
ATOM 2369 C CA . LEU B 2 18 ? -18.700 -5.774 33.042 1.00 57.43 373 LEU B CA 1
ATOM 2370 C C . LEU B 2 18 ? -17.383 -5.032 33.221 1.00 57.00 373 LEU B C 1
ATOM 2371 O O . LEU B 2 18 ? -16.413 -5.312 32.520 1.00 55.23 373 LEU B O 1
ATOM 2376 N N . LYS B 2 19 ? -17.347 -4.103 34.174 1.00 57.66 374 LYS B N 1
ATOM 2377 C CA . LYS B 2 19 ? -16.117 -3.373 34.488 1.00 63.42 374 LYS B CA 1
ATOM 2378 C C . LYS B 2 19 ? -15.055 -4.280 35.115 1.00 62.93 374 LYS B C 1
ATOM 2379 O O . LYS B 2 19 ? -13.858 -4.074 34.924 1.00 62.50 374 LYS B O 1
ATOM 2385 N N . LEU B 2 20 ? -15.498 -5.277 35.875 1.00 57.49 375 LEU B N 1
ATOM 2386 C CA . LEU B 2 20 ? -14.580 -6.235 36.478 1.00 56.52 375 LEU B CA 1
ATOM 2387 C C . LEU B 2 20 ? -13.954 -7.112 35.402 1.00 52.36 375 LEU B C 1
ATOM 2388 O O . LEU B 2 20 ? -12.728 -7.262 35.350 1.00 48.40 375 LEU B O 1
ATOM 2393 N N . ARG B 2 21 ? -14.803 -7.686 34.549 1.00 43.59 376 ARG B N 1
ATOM 2394 C CA . ARG B 2 21 ? -14.349 -8.510 33.434 1.00 47.42 376 ARG B CA 1
ATOM 2395 C C . ARG B 2 21 ? -13.355 -7.739 32.569 1.00 50.89 376 ARG B C 1
ATOM 2396 O O . ARG B 2 21 ? -12.267 -8.248 32.248 1.00 48.58 376 ARG B O 1
ATOM 2404 N N . ARG B 2 22 ? -13.724 -6.514 32.198 1.00 49.61 377 ARG B N 1
ATOM 2405 C CA . ARG B 2 22 ? -12.844 -5.691 31.371 1.00 50.42 377 ARG B CA 1
ATOM 2406 C C . ARG B 2 22 ? -11.500 -5.398 32.045 1.00 45.31 377 ARG B C 1
ATOM 2407 O O . ARG B 2 22 ? -10.450 -5.436 31.402 1.00 42.83 377 ARG B O 1
ATOM 2415 N N . GLN B 2 23 ? -11.540 -5.110 33.342 1.00 46.05 378 GLN B N 1
ATOM 2416 C CA . GLN B 2 23 ? -10.340 -4.779 34.087 1.00 45.87 378 GLN B CA 1
ATOM 2417 C C . GLN B 2 23 ? -9.375 -5.958 34.089 1.00 50.56 378 GLN B C 1
ATOM 2418 O O . GLN B 2 23 ? -8.155 -5.771 34.109 1.00 50.26 378 GLN B O 1
ATOM 2424 N N . GLN B 2 24 ? -9.924 -7.171 34.075 1.00 51.37 379 GLN B N 1
ATOM 2425 C CA . GLN B 2 24 ? -9.107 -8.377 34.067 1.00 51.87 379 GLN B CA 1
ATOM 2426 C C . GLN B 2 24 ? -8.428 -8.579 32.711 1.00 51.61 379 GLN B C 1
ATOM 2427 O O . GLN B 2 24 ? -7.253 -8.960 32.652 1.00 50.42 379 GLN B O 1
ATOM 2433 N N . GLN B 2 25 ? -9.155 -8.315 31.624 1.00 45.93 380 GLN B N 1
ATOM 2434 C CA . GLN B 2 25 ? -8.551 -8.397 30.302 1.00 48.05 380 GLN B CA 1
ATOM 2435 C C . GLN B 2 25 ? -7.470 -7.322 30.171 1.00 46.28 380 GLN B C 1
ATOM 2436 O O . GLN B 2 25 ? -6.417 -7.568 29.584 1.00 42.74 380 GLN B O 1
ATOM 2442 N N . ILE B 2 26 ? -7.719 -6.144 30.741 1.00 44.14 381 ILE B N 1
ATOM 2443 C CA . ILE B 2 26 ? -6.743 -5.059 30.683 1.00 42.06 381 ILE B CA 1
ATOM 2444 C C . ILE B 2 26 ? -5.394 -5.444 31.318 1.00 46.21 381 ILE B C 1
ATOM 2445 O O . ILE B 2 26 ? -4.350 -5.177 30.726 1.00 42.63 381 ILE B O 1
ATOM 2450 N N . GLU B 2 27 ? -5.410 -6.091 32.487 1.00 44.92 382 GLU B N 1
ATOM 2451 C CA . GLU B 2 27 ? -4.164 -6.541 33.117 1.00 46.75 382 GLU B CA 1
ATOM 2452 C C . GLU B 2 27 ? -3.401 -7.509 32.228 1.00 45.33 382 GLU B C 1
ATOM 2453 O O . GLU B 2 27 ? -2.174 -7.446 32.137 1.00 45.10 382 GLU B O 1
ATOM 2459 N N . ARG B 2 28 ? -4.123 -8.410 31.573 1.00 43.17 383 ARG B N 1
ATOM 2460 C CA . ARG B 2 28 ? -3.488 -9.392 30.684 1.00 44.18 383 ARG B CA 1
ATOM 2461 C C . ARG B 2 28 ? -2.859 -8.747 29.430 1.00 47.45 383 ARG B C 1
ATOM 2462 O O . ARG B 2 28 ? -1.716 -9.059 29.058 1.00 41.75 383 ARG B O 1
ATOM 2470 N N . GLU B 2 29 ? -3.600 -7.847 28.785 1.00 41.43 384 GLU B N 1
ATOM 2471 C CA . GLU B 2 29 ? -3.074 -7.122 27.636 1.00 42.55 384 GLU B CA 1
ATOM 2472 C C . GLU B 2 29 ? -1.847 -6.306 28.049 1.00 38.60 384 GLU B C 1
ATOM 2473 O O . GLU B 2 29 ? -0.807 -6.361 27.394 1.00 37.64 384 GLU B O 1
ATOM 2479 N N . LEU B 2 30 ? -1.982 -5.573 29.149 1.00 34.36 385 LEU B N 1
ATOM 2480 C CA . LEU B 2 30 ? -0.907 -4.728 29.651 1.00 37.69 385 LEU B CA 1
ATOM 2481 C C . LEU B 2 30 ? 0.364 -5.533 29.886 1.00 41.18 385 LEU B C 1
ATOM 2482 O O . LEU B 2 30 ? 1.466 -5.067 29.583 1.00 46.90 385 LEU B O 1
ATOM 2487 N N . ASN B 2 31 ? 0.218 -6.748 30.405 1.00 38.90 386 ASN B N 1
ATOM 2488 C CA . ASN B 2 31 ? 1.384 -7.592 30.620 1.00 42.06 386 ASN B CA 1
ATOM 2489 C C . ASN B 2 31 ? 2.108 -7.895 29.329 1.00 38.08 386 ASN B C 1
ATOM 2490 O O . ASN B 2 31 ? 3.345 -7.860 29.294 1.00 32.82 386 ASN B O 1
ATOM 2495 N N . GLY B 2 32 ? 1.341 -8.177 28.272 1.00 35.59 387 GLY B N 1
ATOM 2496 C CA . GLY B 2 32 ? 1.925 -8.443 26.972 1.00 29.88 387 GLY B CA 1
ATOM 2497 C C . GLY B 2 32 ? 2.758 -7.251 26.525 1.00 31.42 387 GLY B C 1
ATOM 2498 O O . GLY B 2 32 ? 3.911 -7.394 26.119 1.00 31.87 387 GLY B O 1
ATOM 2499 N N . TYR B 2 33 ? 2.186 -6.054 26.619 1.00 30.89 388 TYR B N 1
ATOM 2500 C CA . TYR B 2 33 ? 2.880 -4.871 26.124 1.00 30.91 388 TYR B CA 1
ATOM 2501 C C . TYR B 2 33 ? 4.082 -4.477 26.978 1.00 32.75 388 TYR B C 1
ATOM 2502 O O . TYR B 2 33 ? 5.051 -3.910 26.459 1.00 34.57 388 TYR B O 1
ATOM 2511 N N . LEU B 2 34 ? 4.029 -4.737 28.280 1.00 29.76 389 LEU B N 1
ATOM 2512 C CA . LEU B 2 34 ? 5.204 -4.452 29.102 1.00 29.69 389 LEU B CA 1
ATOM 2513 C C . LEU B 2 34 ? 6.379 -5.348 28.705 1.00 32.27 389 LEU B C 1
ATOM 2514 O O . LEU B 2 34 ? 7.522 -4.882 28.602 1.00 36.01 389 LEU B O 1
ATOM 2519 N N . GLU B 2 35 ? 6.099 -6.628 28.464 1.00 30.95 390 GLU B N 1
ATOM 2520 C CA . GLU B 2 35 ? 7.127 -7.556 27.977 1.00 40.77 390 GLU B CA 1
ATOM 2521 C C . GLU B 2 35 ? 7.704 -7.110 26.624 1.00 42.70 390 GLU B C 1
ATOM 2522 O O . GLU B 2 35 ? 8.918 -7.207 26.379 1.00 34.08 390 GLU B O 1
ATOM 2528 N N . TRP B 2 36 ? 6.826 -6.611 25.757 1.00 33.85 391 TRP B N 1
ATOM 2529 C CA . TRP B 2 36 ? 7.215 -6.033 24.458 1.00 34.20 391 TRP B CA 1
ATOM 2530 C C . TRP B 2 36 ? 8.232 -4.911 24.668 1.00 34.51 391 TRP B C 1
ATOM 2531 O O . TRP B 2 36 ? 9.339 -4.933 24.108 1.00 34.23 391 TRP B O 1
ATOM 2542 N N . ILE B 2 37 ? 7.874 -3.948 25.506 1.00 29.97 392 ILE B N 1
ATOM 2543 C CA . ILE B 2 37 ? 8.765 -2.825 25.773 1.00 35.94 392 ILE B CA 1
ATOM 2544 C C . ILE B 2 37 ? 10.071 -3.262 26.446 1.00 38.48 392 ILE B C 1
ATOM 2545 O O . ILE B 2 37 ? 11.137 -2.680 26.193 1.00 35.58 392 ILE B O 1
ATOM 2550 N N . PHE B 2 38 ? 9.999 -4.288 27.292 1.00 38.62 393 PHE B N 1
ATOM 2551 C CA . PHE B 2 38 ? 11.212 -4.782 27.939 1.00 47.36 393 PHE B CA 1
ATOM 2552 C C . PHE B 2 38 ? 12.204 -5.343 26.917 1.00 43.16 393 PHE B C 1
ATOM 2553 O O . PHE B 2 38 ? 13.418 -5.173 27.066 1.00 38.03 393 PHE B O 1
ATOM 2561 N N . LYS B 2 39 ? 11.682 -5.982 25.875 1.00 41.59 394 LYS B N 1
ATOM 2562 C CA . LYS B 2 39 ? 12.519 -6.503 24.801 1.00 45.37 394 LYS B CA 1
ATOM 2563 C C . LYS B 2 39 ? 13.314 -5.377 24.137 1.00 48.70 394 LYS B C 1
ATOM 2564 O O . LYS B 2 39 ? 14.513 -5.515 23.891 1.00 46.81 394 LYS B O 1
ATOM 2570 N N . ALA B 2 40 ? 12.646 -4.256 23.867 1.00 41.23 395 ALA B N 1
ATOM 2571 C CA . ALA B 2 40 ? 13.307 -3.086 23.309 1.00 37.37 395 ALA B CA 1
ATOM 2572 C C . ALA B 2 40 ? 14.334 -2.506 24.278 1.00 37.30 395 ALA B C 1
ATOM 2573 O O . ALA B 2 40 ? 15.414 -2.099 23.870 1.00 40.89 395 ALA B O 1
ATOM 2575 N N . GLU B 2 41 ? 13.966 -2.433 25.557 1.00 40.07 396 GLU B N 1
ATOM 2576 C CA . GLU B 2 41 ? 14.853 -1.953 26.617 1.00 47.17 396 GLU B CA 1
ATOM 2577 C C . GLU B 2 41 ? 16.136 -2.797 26.674 1.00 47.81 396 GLU B C 1
ATOM 2578 O O . GLU B 2 41 ? 17.256 -2.277 26.802 1.00 48.53 396 GLU B O 1
ATOM 2584 N N . GLU B 2 42 ? 15.951 -4.107 26.568 1.00 45.07 397 GLU B N 1
ATOM 2585 C CA . GLU B 2 42 ? 17.056 -5.051 26.593 1.00 48.83 397 GLU B CA 1
ATOM 2586 C C . GLU B 2 42 ? 18.053 -4.766 25.467 1.00 49.28 397 GLU B C 1
ATOM 2587 O O . GLU B 2 42 ? 19.262 -4.758 25.690 1.00 46.61 397 GLU B O 1
ATOM 2593 N N . VAL B 2 43 ? 17.556 -4.501 24.262 1.00 48.30 398 VAL B N 1
ATOM 2594 C CA . VAL B 2 43 ? 18.462 -4.232 23.156 1.00 53.47 398 VAL B CA 1
ATOM 2595 C C . VAL B 2 43 ? 19.049 -2.816 23.231 1.00 52.37 398 VAL B C 1
ATOM 2596 O O . VAL B 2 43 ? 20.217 -2.619 22.893 1.00 52.63 398 VAL B O 1
ATOM 2600 N N . MET B 2 44 ? 18.265 -1.844 23.704 1.00 44.62 399 MET B N 1
ATOM 2601 C CA . MET B 2 44 ? 18.817 -0.516 23.964 1.00 50.77 399 MET B CA 1
ATOM 2602 C C . MET B 2 44 ? 20.011 -0.601 24.920 1.00 48.88 399 MET B C 1
ATOM 2603 O O . MET B 2 44 ? 20.994 0.129 24.769 1.00 45.72 399 MET B O 1
ATOM 2608 N N . LEU B 2 45 ? 19.919 -1.494 25.902 1.00 49.45 400 LEU B N 1
ATOM 2609 C CA . LEU B 2 45 ? 20.998 -1.676 26.867 1.00 53.58 400 LEU B CA 1
ATOM 2610 C C . LEU B 2 45 ? 22.210 -2.322 26.213 1.00 51.40 400 LEU B C 1
ATOM 2611 O O . LEU B 2 45 ? 23.350 -1.983 26.526 1.00 51.68 400 LEU B O 1
ATOM 2616 N N . ALA B 2 46 ? 21.956 -3.258 25.305 1.00 57.69 401 ALA B N 1
ATOM 2617 C CA . ALA B 2 46 ? 23.025 -3.954 24.594 1.00 65.85 401 ALA B CA 1
ATOM 2618 C C . ALA B 2 46 ? 23.806 -3.025 23.665 1.00 72.99 401 ALA B C 1
ATOM 2619 O O . ALA B 2 46 ? 25.008 -3.199 23.466 1.00 74.77 401 ALA B O 1
ATOM 2621 N N . GLU B 2 47 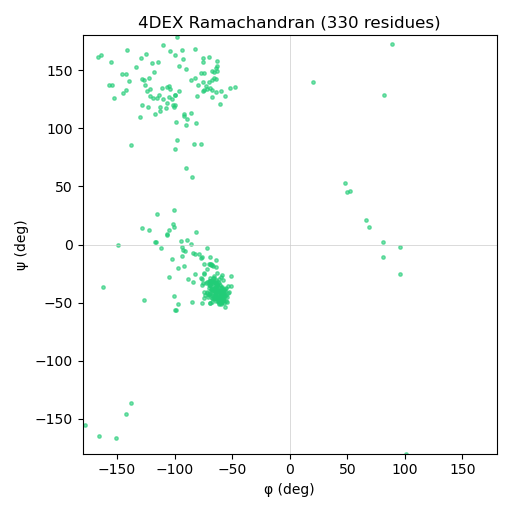? 23.115 -2.037 23.106 1.00 76.32 402 GLU B N 1
ATOM 2622 C CA . GLU B 2 47 ? 23.686 -1.178 22.075 1.00 77.34 402 GLU B CA 1
ATOM 2623 C C . GLU B 2 47 ? 24.161 0.171 22.607 1.00 76.22 402 GLU B C 1
ATOM 2624 O O . GLU B 2 47 ? 25.244 0.639 22.256 1.00 74.75 402 GLU B O 1
ATOM 2630 N N . GLU B 2 48 ? 23.345 0.791 23.452 1.00 76.16 403 GLU B N 1
ATOM 2631 C CA . GLU B 2 48 ? 23.597 2.156 23.893 1.00 75.87 403 GLU B CA 1
ATOM 2632 C C . GLU B 2 48 ? 23.959 2.245 25.367 1.00 70.37 403 GLU B C 1
ATOM 2633 O O . GLU B 2 48 ? 24.261 3.332 25.857 1.00 74.23 403 GLU B O 1
ATOM 2639 N N . ASP B 2 49 ? 23.937 1.111 26.063 1.00 66.26 404 ASP B N 1
ATOM 2640 C CA . ASP B 2 49 ? 24.019 1.094 27.527 1.00 69.00 404 ASP B CA 1
ATOM 2641 C C . ASP B 2 49 ? 23.019 2.077 28.154 1.00 72.09 404 ASP B C 1
ATOM 2642 O O . ASP B 2 49 ? 23.359 2.833 29.063 1.00 67.62 404 ASP B O 1
ATOM 2647 N N . LYS B 2 50 ? 21.788 2.068 27.650 1.00 75.80 405 LYS B N 1
ATOM 2648 C CA . LYS B 2 50 ? 20.737 2.923 28.191 1.00 79.40 405 LYS B CA 1
ATOM 2649 C C . LYS B 2 50 ? 19.399 2.187 28.252 1.00 82.74 405 LYS B C 1
ATOM 2650 O O . LYS B 2 50 ? 19.065 1.410 27.361 1.00 77.38 405 LYS B O 1
ATOM 2652 N N . ASN B 2 51 ? 18.653 2.417 29.327 1.00 93.66 406 ASN B N 1
ATOM 2653 C CA . ASN B 2 51 ? 17.273 1.962 29.421 1.00 101.92 406 ASN B CA 1
ATOM 2654 C C . ASN B 2 51 ? 16.365 3.085 28.950 1.00 107.12 406 ASN B C 1
ATOM 2655 O O . ASN B 2 51 ? 15.167 2.883 28.746 1.00 105.43 406 ASN B O 1
ATOM 2660 N N . ALA B 2 52 ? 16.964 4.262 28.770 1.00 113.53 407 ALA B N 1
ATOM 2661 C CA . ALA B 2 52 ? 16.238 5.523 28.623 1.00 117.89 407 ALA B CA 1
ATOM 2662 C C . ALA B 2 52 ? 15.274 5.738 29.789 1.00 120.82 407 ALA B C 1
ATOM 2663 O O . ALA B 2 52 ? 15.654 6.266 30.836 1.00 121.22 407 ALA B O 1
#

Sequence (334 aa):
EDREAVRREAERQAQAQLEKAKTKPVAFAVRTNVSYSAAHEDDVPVPGMAISFEAKDFLHVKEKFNNDWWIGRLVKEGCEIGFIPSPVKLENMRLQHEQRAKEFKLTPPYDVVPSMRPVVLVGPSLKGYEVTDMMQKALFDFLKHRFEGRISITRVTADISLAKRSVLNNSSLAEVQSEIERIFELARTLQLVVLDADTINHPAQLSKTSLAPIVVYVKISSPKVLQRLIKSRGKSQAKHLNVQMVAADKLAQCPPELFDVILDENQLEDACEHLADYLEAYWKATHPPRERVENRRAFLKLRRQQQIERELNGYLEWIFKAEEVMLAEEDKNA

GO terms:
  GO:0005515 protein binding (F, IPI)

Foldseek 3Di:
DVVCVVLVVQLVVVVVVQVVLQPAAQPFKWAFQAWDDCVPPDPFSHPPQEDTGHHRWMWGFRACDDQQWTWTWTLAFPIGIGIYGHQVNVVVVVVVVVVVVVVPPCPRGIFTEALAQEAEEADLFAFPAPVGVVLVVLLVVLCCVVQPPQEDEEEAAQQLLQQACVNVVVVDVVSNVVVRVVQSVVCSVVGHHYYHYNNDHALVSCPRHRRNHQYEYAHAPDLVVLLVVQVVVDDVSNVCSVNRSVRNVVRVVDDCVSHNHYQHDPDSVVSNVSVVVVVVSSSSSSDDD/DVVVVVVVVVVVVVVVVVVVVVVVVVVVVLVVVLVVCCVPVVDSD

B-factor: mean 50.79, std 21.63, range [21.35, 196.08]

InterPro domains:
  IPR000584 Voltage-dependent calcium channel, L-type, beta subunit [PR01626] (246-260)
  IPR000584 Voltage-dependent calcium channel, L-type, beta subunit [PR01626] (261-275)
  IPR000584 Voltage-dependent calcium channel, L-type, beta subunit [PR01626] (276-291)
  IPR000584 Voltage-dependent calcium channel, L-type, beta subunit [PR01626]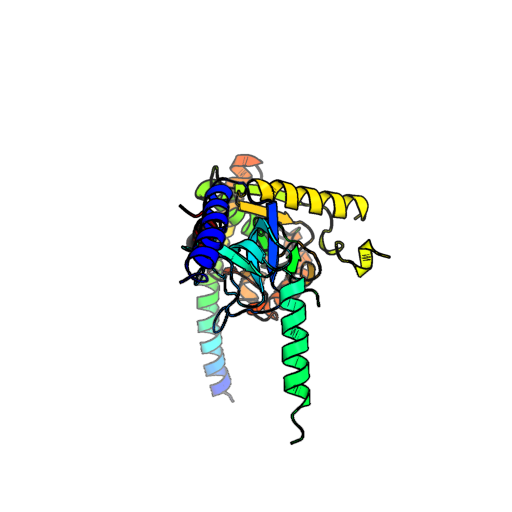 (292-306)
  IPR000584 Voltage-dependent calcium channel, L-type, beta subunit [PR01626] (325-339)
  IPR000584 Voltage-dependent calcium channel, L-type, beta subunit [PR01626] (340-355)
  IPR000584 Voltage-dependent calcium channel, L-type, beta subunit [PR01626] (358-374)
  IPR000584 Voltage-dependent calcium channel, L-type, beta subunit [PR01626] (379-394)
  IPR000584 Voltage-dependent calcium channel, L-type, beta subunit [PR01626] (395-406)
  IPR001452 SH3 domain [PS50002] (86-155)
  IPR001452 SH3 domain [SM00326] (89-153)
  IPR005444 Voltage-dependent calcium channel, L-type, beta-2 subunit [PR01628] (96-110)
  IPR005444 Voltage-dependent calcium channel, L-type, beta-2 subunit [PR01628] (161-175)
  IPR005444 Voltage-dependent calcium channel, L-type, beta-2 subunit [PR01628] (197-210)
  IPR005444 Voltage-dependent calcium channel, L-type, beta-2 subunit [PR01628] (211-224)
  IPR005444 Voltage-dependent calcium channel, L-type, beta-2 subunit [PR01628] (472-486)
  IPR008145 Guanylate kinase/L-type calcium channel beta subunit [PF00625] (253-432)
  IPR008145 Guanylate kinase/L-type calcium channel beta subunit [SM00072] (252-433)
  IPR027417 P-loop containing nucleoside triphosphate hydrolase [G3DSA:3.40.50.300] (254-451)
  IPR027417 P-loop containing nucleoside triphosphate hydrolase [SSF52540] (251-436)

Secondary structure (DSSP, 8-state):
-TTHHHHHHHHHHHHHHHHHHHTSPP-EEEEESS-B--TT----SSTT-BPPB-TT-EEEEEEE-SSSEEEEEESSTT---EEEE-HHHHHHHHHHHHHHHTT-----SEEEE-SSPPEEEE-SS-TTSHHHHHHHHHHHHHHHHHTTTSEEEEEE-S-GGG-SHHHHT---HHHHHHHHHHHHHHHHTT-EEEEEETT--SGGGGTTSS---EEEEE----HHHHHHHHHHT-HHHHHTHHHHHHHHHHHHTS-GGG-SEEE--SSHHHHHHHHHHHHHHHHHHHS--/-HHHHHHHHHHHHHHHHHHHHHHHHHHHHHHHHHHHHHHHHS---

Radius of gyration: 25.0 Å; Cα contacts (8 Å, |Δi|>4): 514; chains: 2; bounding box: 56×46×86 Å

Nearest PDB structures (foldseek):
  4dex-assembly1_A  TM=1.003E+00  e=3.477E-62  Oryctolagus cuniculus
  1t3s-assembly1_A  TM=9.683E-01  e=1.587E-56  Oryctolagus cuniculus
  4dey-assembly1_A  TM=9.610E-01  e=4.461E-54  Oryctolagus cuniculus
  5v2q-assembly1_A  TM=9.553E-01  e=6.496E-54  Rattus norvegicus
  8dam-assembly1_A  TM=9.318E-01  e=6.696E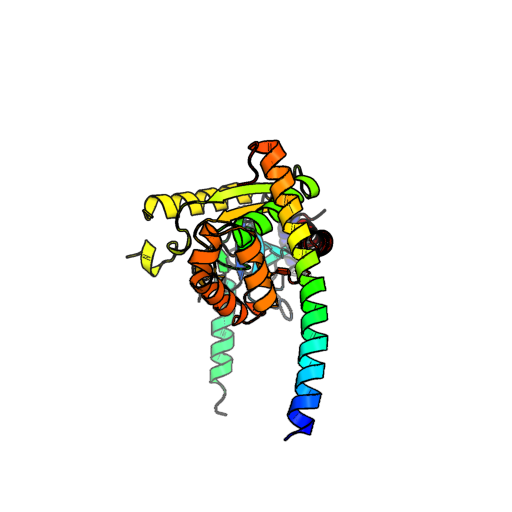-48  Mus musculus